Protein AF-A0A1C7MSG0-F1 (afdb_monomer)

Structure (mmCIF, N/CA/C/O backbone):
data_AF-A0A1C7MSG0-F1
#
_entry.id   AF-A0A1C7MSG0-F1
#
loop_
_atom_site.group_PDB
_atom_site.id
_atom_site.type_symbol
_atom_site.label_atom_id
_atom_site.label_alt_id
_atom_site.label_comp_id
_atom_site.label_asym_id
_atom_site.label_entity_id
_atom_site.label_seq_id
_atom_site.pdbx_PDB_ins_code
_atom_site.Cartn_x
_atom_site.Cartn_y
_atom_site.Cartn_z
_atom_site.occupancy
_atom_site.B_iso_or_equiv
_atom_site.auth_seq_id
_atom_site.auth_comp_id
_atom_site.auth_asym_id
_atom_site.auth_atom_id
_atom_site.pdbx_PDB_model_num
ATOM 1 N N . MET A 1 1 ? -7.369 14.089 24.319 1.00 54.81 1 MET A N 1
ATOM 2 C CA . MET A 1 1 ? -6.556 13.987 23.091 1.00 54.81 1 MET A CA 1
ATOM 3 C C . MET A 1 1 ? -6.934 12.671 22.441 1.00 54.81 1 MET A C 1
ATOM 5 O O . MET A 1 1 ? -6.844 11.653 23.113 1.00 54.81 1 MET A O 1
ATOM 9 N N . GLN A 1 2 ? -7.502 12.702 21.238 1.00 63.44 2 GLN A N 1
ATOM 10 C CA . GLN A 1 2 ? -7.973 11.489 20.567 1.00 63.44 2 GLN A CA 1
ATOM 11 C C . GLN A 1 2 ? -6.804 10.866 19.806 1.00 63.44 2 GLN A C 1
ATOM 13 O O . GLN A 1 2 ? -6.106 11.593 19.104 1.00 63.44 2 GLN A O 1
ATOM 18 N N . ALA A 1 3 ? -6.569 9.567 19.986 1.00 72.50 3 ALA A N 1
ATOM 19 C CA . ALA A 1 3 ? -5.523 8.835 19.283 1.00 72.50 3 ALA A CA 1
ATOM 20 C C . ALA A 1 3 ? -6.152 7.976 18.181 1.00 72.50 3 ALA A C 1
ATOM 22 O O . ALA A 1 3 ? -7.184 7.359 18.429 1.00 72.50 3 ALA A O 1
ATOM 23 N N . ILE A 1 4 ? -5.545 7.961 16.996 1.00 78.69 4 ILE A N 1
ATOM 24 C CA . ILE A 1 4 ? -5.918 7.091 15.877 1.00 78.69 4 ILE A CA 1
ATOM 25 C C . ILE A 1 4 ? -4.743 6.166 15.603 1.00 78.69 4 ILE A C 1
ATOM 27 O O . ILE A 1 4 ? -3.621 6.632 15.394 1.00 78.69 4 ILE A O 1
ATOM 31 N N . LYS A 1 5 ? -5.002 4.863 15.591 1.00 83.88 5 LYS A N 1
ATOM 32 C CA . LYS A 1 5 ? -4.027 3.834 15.262 1.00 83.88 5 LYS A CA 1
ATOM 33 C C . LYS A 1 5 ? -4.121 3.444 13.790 1.00 83.88 5 LYS A C 1
ATOM 35 O O . LYS A 1 5 ? -5.098 2.832 13.358 1.00 83.88 5 LYS A O 1
ATOM 40 N N . CYS A 1 6 ? -3.056 3.741 13.052 1.00 84.44 6 CYS A N 1
ATOM 41 C CA . CYS A 1 6 ? -2.853 3.325 11.672 1.00 84.44 6 CYS A CA 1
ATOM 42 C C . CYS A 1 6 ? -1.824 2.192 11.610 1.00 84.44 6 CYS A C 1
ATOM 44 O O . CYS A 1 6 ? -0.708 2.339 12.110 1.00 84.44 6 CYS A O 1
ATOM 46 N N . VAL A 1 7 ? -2.160 1.081 10.957 1.00 89.69 7 VAL A N 1
ATOM 47 C CA . VAL A 1 7 ? -1.209 -0.015 10.701 1.00 89.69 7 VAL A CA 1
ATOM 48 C C . VAL A 1 7 ? -0.877 -0.068 9.215 1.00 89.69 7 VAL A C 1
ATOM 50 O O . VAL A 1 7 ? -1.780 -0.071 8.378 1.00 89.69 7 VAL A O 1
ATOM 53 N N . VAL A 1 8 ? 0.414 -0.119 8.884 1.00 90.19 8 VAL A N 1
ATOM 54 C CA . VAL A 1 8 ? 0.902 -0.118 7.497 1.00 90.19 8 VAL A CA 1
ATOM 55 C C . VAL A 1 8 ? 1.335 -1.524 7.096 1.00 90.19 8 VAL A C 1
ATOM 57 O O . VAL A 1 8 ? 2.199 -2.122 7.735 1.00 90.19 8 VAL A O 1
ATOM 60 N N . VAL A 1 9 ? 0.754 -2.065 6.026 1.00 94.06 9 VAL A N 1
ATOM 61 C CA . VAL A 1 9 ? 1.064 -3.402 5.489 1.00 94.06 9 VAL A CA 1
ATOM 62 C C . VAL A 1 9 ? 1.350 -3.338 3.991 1.00 94.06 9 VAL A C 1
ATOM 64 O O . VAL A 1 9 ? 1.123 -2.318 3.348 1.00 94.06 9 VAL A O 1
ATOM 67 N N . GLY A 1 10 ? 1.892 -4.413 3.423 1.00 94.44 10 GLY A N 1
ATOM 68 C CA . GLY A 1 10 ? 2.316 -4.467 2.023 1.00 94.44 10 GLY A CA 1
ATOM 69 C C . GLY A 1 10 ? 3.636 -5.211 1.866 1.00 94.44 10 GLY A C 1
ATOM 70 O O . GLY A 1 10 ? 4.336 -5.455 2.854 1.00 94.44 10 GLY A O 1
ATOM 71 N N . ASP A 1 11 ? 4.011 -5.536 0.633 1.00 93.75 11 ASP A N 1
ATOM 72 C CA . ASP A 1 11 ? 5.207 -6.332 0.334 1.00 93.75 11 ASP A CA 1
ATOM 73 C C . ASP A 1 11 ? 6.507 -5.711 0.879 1.00 93.75 11 ASP A C 1
ATOM 75 O O . ASP A 1 11 ? 6.611 -4.518 1.201 1.00 93.75 11 ASP A O 1
ATOM 79 N N . GLY A 1 12 ? 7.549 -6.534 0.986 1.00 88.38 12 GLY A N 1
ATOM 80 C CA . GLY A 1 12 ? 8.906 -6.049 1.221 1.00 88.38 12 GLY A CA 1
ATOM 81 C C . GLY A 1 12 ? 9.330 -5.010 0.171 1.00 88.38 12 GLY A C 1
ATOM 82 O O . GLY A 1 12 ? 8.980 -5.110 -1.001 1.00 88.38 12 GLY A O 1
ATOM 83 N N . ALA A 1 13 ? 10.092 -3.998 0.597 1.00 86.12 13 ALA A N 1
ATOM 84 C CA . ALA A 1 13 ? 10.689 -2.978 -0.274 1.00 86.12 13 ALA A CA 1
ATOM 85 C C . ALA A 1 13 ? 9.717 -2.125 -1.124 1.00 86.12 13 ALA A C 1
ATOM 87 O O . ALA A 1 13 ? 10.164 -1.407 -2.023 1.00 86.12 13 ALA A O 1
ATOM 88 N N . VAL A 1 14 ? 8.410 -2.120 -0.829 1.00 88.06 14 VAL A N 1
ATOM 89 C CA . VAL A 1 14 ? 7.458 -1.215 -1.506 1.00 88.06 14 VAL A CA 1
ATOM 90 C C . VAL A 1 14 ? 7.547 0.234 -1.027 1.00 88.06 14 VAL A C 1
ATOM 92 O O . VAL A 1 14 ? 6.975 1.087 -1.677 1.00 88.06 14 VAL A O 1
ATOM 95 N N . GLY A 1 15 ? 8.279 0.546 0.047 1.00 81.94 15 GLY A N 1
ATOM 96 C CA . GLY A 1 15 ? 8.428 1.928 0.544 1.00 81.94 15 GLY A CA 1
ATOM 97 C C . GLY A 1 15 ? 7.563 2.279 1.763 1.00 81.94 15 GLY A C 1
ATOM 98 O O . GLY A 1 15 ? 7.371 3.451 2.053 1.00 81.94 15 GLY A O 1
ATOM 99 N N . LYS A 1 16 ? 7.058 1.285 2.513 1.00 81.44 16 LYS A N 1
ATOM 100 C CA . LYS A 1 16 ? 6.242 1.505 3.731 1.00 81.44 16 LYS A CA 1
ATOM 101 C C . LYS A 1 16 ? 6.933 2.380 4.784 1.00 81.44 16 LYS A C 1
ATOM 103 O O . LYS A 1 16 ? 6.311 3.311 5.292 1.00 81.44 16 LYS A O 1
ATOM 108 N N . ALA A 1 17 ? 8.219 2.135 5.044 1.00 77.44 17 ALA A N 1
ATOM 109 C CA . ALA A 1 17 ? 9.012 2.913 5.997 1.00 77.44 17 ALA A CA 1
ATOM 110 C C . ALA A 1 17 ? 9.205 4.368 5.537 1.00 77.44 17 ALA A C 1
ATOM 112 O O . ALA A 1 17 ? 8.974 5.301 6.304 1.00 77.44 17 ALA A O 1
ATOM 113 N N . ASN A 1 18 ? 9.553 4.573 4.260 1.00 73.69 18 ASN A N 1
ATOM 114 C CA . ASN A 1 18 ? 9.699 5.901 3.657 1.00 73.69 18 ASN A CA 1
ATOM 115 C C . ASN A 1 18 ? 8.379 6.683 3.675 1.00 73.69 18 ASN A C 1
ATOM 117 O O . ASN A 1 18 ? 8.352 7.834 4.105 1.00 73.69 18 ASN A O 1
ATOM 121 N N . MET A 1 19 ? 7.274 6.041 3.285 1.00 73.56 19 MET A N 1
ATOM 122 C CA . MET A 1 19 ? 5.934 6.625 3.347 1.00 73.56 19 MET A CA 1
ATOM 123 C C . MET A 1 19 ? 5.558 7.002 4.782 1.00 73.56 19 MET A C 1
ATOM 125 O O . MET A 1 19 ? 5.082 8.113 5.012 1.00 73.56 19 MET A O 1
ATOM 129 N N . SER A 1 20 ? 5.792 6.103 5.744 1.00 65.00 20 SER A N 1
ATOM 130 C CA . SER A 1 20 ? 5.495 6.352 7.156 1.00 65.00 20 SER A CA 1
ATOM 131 C C . SER A 1 20 ? 6.269 7.570 7.648 1.00 65.00 20 SER A C 1
ATOM 133 O O . SER A 1 20 ? 5.650 8.502 8.151 1.00 65.00 20 SER A O 1
ATOM 135 N N . SER A 1 21 ? 7.583 7.618 7.396 1.00 64.50 21 SER A N 1
ATOM 136 C CA . SER A 1 21 ? 8.454 8.754 7.726 1.00 64.50 21 SER A CA 1
ATOM 137 C C . SER A 1 21 ? 7.951 10.078 7.130 1.00 64.50 21 SER A C 1
ATOM 139 O O . SER A 1 21 ? 7.766 11.049 7.868 1.00 64.50 21 SER A O 1
ATOM 141 N N . ASN A 1 22 ? 7.635 10.116 5.831 1.00 61.53 22 ASN A N 1
ATOM 142 C CA . ASN A 1 22 ? 7.152 11.329 5.156 1.00 61.53 22 ASN A CA 1
ATOM 143 C C . ASN A 1 22 ? 5.788 11.808 5.692 1.00 61.53 22 ASN A C 1
ATOM 145 O O . ASN A 1 22 ? 5.527 13.012 5.749 1.00 61.53 22 ASN A O 1
ATOM 149 N N . LEU A 1 23 ? 4.914 10.882 6.107 1.00 62.44 23 LEU A N 1
ATOM 150 C CA . LEU A 1 23 ? 3.596 11.205 6.659 1.00 62.44 23 LEU A CA 1
ATOM 151 C C . LEU A 1 23 ? 3.694 11.910 8.024 1.00 62.44 23 LEU A C 1
ATOM 153 O O . LEU A 1 23 ? 2.871 12.768 8.335 1.00 62.44 23 LEU A O 1
ATOM 157 N N . ILE A 1 24 ? 4.716 11.587 8.820 1.00 56.53 24 ILE A N 1
ATOM 158 C CA . ILE A 1 24 ? 4.950 12.172 10.154 1.00 56.53 24 ILE A CA 1
ATOM 159 C C . ILE A 1 24 ? 5.610 13.546 10.055 1.00 56.53 24 ILE A C 1
ATOM 161 O O . ILE A 1 24 ? 5.317 14.432 10.853 1.00 56.53 24 ILE A O 1
ATOM 165 N N . HIS A 1 25 ? 6.484 13.747 9.067 1.00 50.31 25 HIS A N 1
ATOM 166 C CA . HIS A 1 25 ? 7.220 14.999 8.880 1.00 50.31 25 HIS A CA 1
ATOM 167 C C . HIS A 1 25 ? 6.422 16.098 8.155 1.00 50.31 25 HIS A C 1
ATOM 169 O O . HIS A 1 25 ? 7.000 17.096 7.739 1.00 50.31 25 HIS A O 1
ATOM 175 N N . HIS A 1 26 ? 5.093 15.963 8.046 1.00 49.41 26 HIS A N 1
ATOM 176 C CA . HIS A 1 26 ? 4.184 16.936 7.419 1.00 49.41 26 HIS A CA 1
ATOM 177 C C . HIS A 1 26 ? 4.405 17.204 5.916 1.00 49.41 26 HIS A C 1
ATOM 179 O O . HIS A 1 26 ? 3.702 18.035 5.343 1.00 49.41 26 HIS A O 1
ATOM 185 N N . GLU A 1 27 ? 5.278 16.465 5.227 1.00 41.56 27 GLU A N 1
ATOM 186 C CA . GLU A 1 27 ? 5.485 16.629 3.777 1.00 41.56 27 GLU A CA 1
ATOM 187 C C . GLU A 1 27 ? 4.350 16.013 2.931 1.00 41.56 27 GLU A C 1
ATOM 189 O O . GLU A 1 27 ? 4.262 16.255 1.729 1.00 41.56 27 GLU A O 1
ATOM 194 N N . CYS A 1 28 ? 3.424 15.268 3.552 1.00 41.25 28 CYS A N 1
ATOM 195 C CA . CYS A 1 28 ? 2.258 14.669 2.891 1.00 41.25 28 CYS A CA 1
ATOM 196 C C . CYS A 1 28 ? 0.920 15.036 3.572 1.00 41.25 28 CYS A C 1
ATOM 198 O O . CYS A 1 28 ? 0.065 14.181 3.811 1.00 41.25 28 CYS A O 1
ATOM 200 N N . LEU A 1 29 ? 0.725 16.321 3.897 1.00 39.28 29 LEU A N 1
ATOM 201 C CA . LEU A 1 29 ? -0.509 16.859 4.503 1.00 39.28 29 LEU A CA 1
ATOM 202 C C . LEU A 1 29 ? -1.795 16.488 3.730 1.00 39.28 29 LEU A C 1
ATOM 204 O O . LEU A 1 29 ? -2.823 16.206 4.346 1.00 39.28 29 LEU A O 1
ATOM 208 N N . SER A 1 30 ? -1.726 16.377 2.398 1.00 39.12 30 SER A N 1
ATOM 209 C CA . SER A 1 30 ? -2.866 16.005 1.544 1.00 39.12 30 SER A CA 1
ATOM 210 C C . SER A 1 30 ? -3.387 14.582 1.788 1.00 39.12 30 SER A C 1
ATOM 212 O O . SER A 1 30 ? -4.583 14.326 1.616 1.00 39.12 30 SER A O 1
ATOM 214 N N . SER A 1 31 ? -2.526 13.656 2.224 1.00 42.28 31 SER A N 1
ATOM 215 C CA . SER A 1 31 ? -2.915 12.284 2.577 1.00 42.28 31 SER A CA 1
ATOM 216 C C . SER A 1 31 ? -3.605 12.219 3.940 1.00 42.28 31 SER A C 1
ATOM 218 O O . SER A 1 31 ? -4.510 11.411 4.130 1.00 42.28 31 SER A O 1
ATOM 220 N N . VAL A 1 32 ? -3.248 13.107 4.871 1.00 42.81 32 VAL A N 1
ATOM 221 C CA . VAL A 1 32 ? -3.834 13.146 6.219 1.00 42.81 32 VAL A CA 1
ATOM 222 C C . VAL A 1 32 ? -5.224 13.790 6.220 1.00 42.81 32 VAL A C 1
ATOM 224 O O . VAL A 1 32 ? -6.165 13.218 6.773 1.00 42.81 32 VAL A O 1
ATOM 227 N N . GLU A 1 33 ? -5.398 14.916 5.521 1.00 40.28 33 GLU A N 1
ATOM 228 C CA . GLU A 1 33 ? -6.719 15.533 5.286 1.00 40.28 33 GLU A CA 1
ATOM 229 C C . GLU A 1 33 ? -7.653 14.624 4.475 1.00 40.28 33 GLU A C 1
ATOM 231 O O . GLU A 1 33 ? -8.871 14.737 4.531 1.00 40.28 33 GLU A O 1
ATOM 236 N N . SER A 1 34 ? -7.079 13.687 3.722 1.00 44.28 34 SER A N 1
ATOM 237 C CA . SER A 1 34 ? -7.804 12.689 2.947 1.00 44.28 34 SER A CA 1
ATOM 238 C C . SER A 1 34 ? -8.314 11.505 3.770 1.00 44.28 34 SER A C 1
ATOM 240 O O . SER A 1 34 ? -9.298 10.886 3.362 1.00 44.28 34 SER A O 1
ATOM 242 N N . ILE A 1 35 ? -7.647 11.190 4.884 1.00 45.28 35 ILE A N 1
ATOM 243 C CA . ILE A 1 35 ? -8.041 10.152 5.848 1.00 45.28 35 ILE A CA 1
ATOM 244 C C . ILE A 1 35 ? -9.089 10.707 6.823 1.00 45.28 35 ILE A C 1
ATOM 246 O O . ILE A 1 35 ? -9.980 9.973 7.244 1.00 45.28 35 ILE A O 1
ATOM 250 N N . SER A 1 36 ? -9.042 12.006 7.132 1.00 42.31 36 SER A N 1
ATOM 251 C CA . SER A 1 36 ? -9.921 12.643 8.122 1.00 42.31 36 SER A CA 1
ATOM 252 C C . SER A 1 36 ? -11.439 12.444 7.920 1.00 42.31 36 SER A C 1
ATOM 254 O O . SER A 1 36 ? -12.112 12.184 8.920 1.00 42.31 36 SER A O 1
ATOM 256 N N . PRO A 1 37 ? -12.020 12.458 6.696 1.00 43.47 37 PRO A N 1
ATOM 257 C CA . PRO A 1 37 ? -13.469 12.333 6.517 1.00 43.47 37 PRO A CA 1
ATOM 258 C C . PRO A 1 37 ? -13.971 10.896 6.713 1.00 43.47 37 PRO A C 1
ATOM 260 O O . PRO A 1 37 ? -15.165 10.681 6.917 1.00 43.47 37 PRO A O 1
ATOM 263 N N . LEU A 1 38 ? -13.069 9.911 6.639 1.00 44.78 38 LEU A N 1
ATOM 264 C CA . LEU A 1 38 ? -13.365 8.485 6.801 1.00 44.78 38 LEU A CA 1
ATOM 265 C C . LEU A 1 38 ? -13.500 8.091 8.277 1.00 44.78 38 LEU A C 1
ATOM 267 O O . LEU A 1 38 ? -14.072 7.054 8.594 1.00 44.78 38 LEU A O 1
ATOM 271 N N . VAL A 1 39 ? -13.055 8.961 9.188 1.00 42.94 39 VAL A N 1
ATOM 272 C CA . VAL A 1 39 ? -13.147 8.804 10.646 1.00 42.94 39 VAL A CA 1
ATOM 273 C C . VAL A 1 39 ? -14.474 9.385 11.170 1.00 42.94 39 VAL A C 1
ATOM 275 O O . VAL A 1 39 ? -14.519 10.106 12.167 1.00 42.94 39 VAL A O 1
ATOM 278 N N . ARG A 1 40 ? -15.598 9.112 10.486 1.00 33.22 40 ARG A N 1
ATOM 279 C CA . ARG A 1 40 ? -16.935 9.509 10.963 1.00 33.22 40 ARG A CA 1
ATOM 280 C C . ARG A 1 40 ? -17.517 8.398 11.844 1.00 33.22 40 ARG A C 1
ATOM 282 O O . ARG A 1 40 ? -17.964 7.365 11.362 1.00 33.22 40 ARG A O 1
ATOM 289 N N . PHE A 1 41 ? -17.464 8.634 13.152 1.00 33.25 41 PHE A N 1
ATOM 290 C CA . PHE A 1 41 ? -17.823 7.704 14.226 1.00 33.25 41 PHE A CA 1
ATOM 291 C C . PHE A 1 41 ? -19.301 7.265 14.231 1.00 33.25 41 PHE A C 1
ATOM 293 O O . PHE A 1 41 ? -20.189 8.120 14.195 1.00 33.25 41 PHE A O 1
ATOM 300 N N . PRO A 1 42 ? -19.572 5.981 14.523 1.00 27.77 42 PRO A N 1
ATOM 301 C CA . PRO A 1 42 ? -20.561 5.588 15.513 1.00 27.77 42 PRO A CA 1
ATOM 302 C C . PRO A 1 42 ? -19.819 5.093 16.766 1.00 27.77 42 PRO A C 1
ATOM 304 O O . PRO A 1 42 ? -19.114 4.096 16.725 1.00 27.77 42 PRO A O 1
ATOM 307 N N . HIS A 1 43 ? -19.937 5.862 17.853 1.00 30.55 43 HIS A N 1
ATOM 308 C CA . HIS A 1 43 ? -19.630 5.530 19.254 1.00 30.55 43 HIS A CA 1
ATOM 309 C C . HIS A 1 43 ? -18.638 4.386 19.552 1.00 30.55 43 HIS A C 1
ATOM 311 O O . HIS A 1 43 ? -19.012 3.221 19.485 1.00 30.55 43 HIS A O 1
ATOM 317 N N . CYS A 1 44 ? -17.466 4.703 20.120 1.00 29.23 44 CYS A N 1
ATOM 318 C CA . CYS A 1 44 ? -16.904 3.835 21.161 1.00 29.23 44 CYS A CA 1
ATOM 319 C C . CYS A 1 44 ? -15.957 4.587 22.107 1.00 29.23 44 CYS A C 1
ATOM 321 O O . CYS A 1 44 ? -15.134 5.400 21.689 1.00 29.23 44 CYS A O 1
ATOM 323 N N . SER A 1 45 ? -16.136 4.343 23.405 1.00 28.45 45 SER A N 1
ATOM 324 C CA . SER A 1 45 ? -15.425 4.964 24.522 1.00 28.45 45 SER A CA 1
ATOM 325 C C . SER A 1 45 ? -13.992 4.451 24.661 1.00 28.45 45 SER A C 1
ATOM 327 O O . SER A 1 45 ? -13.735 3.257 24.526 1.00 28.45 45 SER A O 1
ATOM 329 N N . ALA A 1 46 ? -13.085 5.362 25.009 1.00 34.84 46 ALA A N 1
ATOM 330 C CA . ALA A 1 46 ? -11.681 5.091 25.284 1.00 34.84 46 ALA A CA 1
ATOM 331 C C . ALA A 1 46 ? -11.486 4.185 26.511 1.00 34.84 46 ALA A C 1
ATOM 333 O O . ALA A 1 46 ? -12.036 4.491 27.563 1.00 34.84 46 ALA A O 1
ATOM 334 N N . HIS A 1 47 ? -10.643 3.151 26.398 1.00 24.28 47 HIS A N 1
ATOM 335 C CA . HIS A 1 47 ? -9.843 2.615 27.508 1.00 24.28 47 HIS A CA 1
ATOM 336 C C . HIS A 1 47 ? -8.594 1.846 27.004 1.00 24.28 47 HIS A C 1
ATOM 338 O O . HIS A 1 47 ? -8.582 1.256 25.929 1.00 24.28 47 HIS A O 1
ATOM 344 N N . GLN A 1 48 ? -7.543 1.954 27.818 1.00 30.66 48 GLN A N 1
ATOM 345 C CA . GLN A 1 48 ? -6.092 1.715 27.670 1.00 30.66 48 GLN A CA 1
ATOM 346 C C . GLN A 1 48 ? -5.594 0.274 27.380 1.00 30.66 48 GLN A C 1
ATOM 348 O O . GLN A 1 48 ? -6.277 -0.665 27.769 1.00 30.66 48 GLN A O 1
ATOM 353 N N . LEU A 1 49 ? -4.350 0.123 26.856 1.00 27.72 49 LEU A N 1
ATOM 354 C CA . LEU A 1 49 ? -3.210 -0.729 27.342 1.00 27.72 49 LEU A CA 1
ATOM 355 C C . LEU A 1 49 ? -2.029 -0.679 26.326 1.00 27.72 49 LEU A C 1
ATOM 357 O O . LEU A 1 49 ? -2.231 -0.885 25.140 1.00 27.72 49 LEU A O 1
ATOM 361 N N . SER A 1 50 ? -0.854 -0.120 26.651 1.00 27.27 50 SER A N 1
ATOM 362 C CA . SER A 1 50 ? 0.345 -0.674 27.330 1.00 27.27 50 SER A CA 1
ATOM 363 C C . SER A 1 50 ? 1.143 -1.757 26.570 1.00 27.27 50 SER A C 1
ATOM 365 O O . SER A 1 50 ? 0.753 -2.913 26.504 1.00 27.27 50 SER A O 1
ATOM 367 N N . SER A 1 51 ? 2.319 -1.321 26.097 1.00 36.78 51 SER A N 1
ATOM 368 C CA . SER A 1 51 ? 3.617 -2.016 26.032 1.00 36.78 51 SER A CA 1
ATOM 369 C C . SER A 1 51 ? 3.719 -3.409 25.397 1.00 36.78 51 SER A C 1
ATOM 371 O O . SER A 1 51 ? 3.654 -4.425 26.077 1.00 36.78 51 SER A O 1
ATOM 373 N N . MET A 1 52 ? 4.143 -3.433 24.129 1.00 28.05 52 MET A N 1
ATOM 374 C CA . MET A 1 52 ? 4.965 -4.515 23.578 1.00 28.05 52 MET A CA 1
ATOM 375 C C . MET A 1 52 ? 5.898 -3.929 22.507 1.00 28.05 52 MET A C 1
ATOM 377 O O . MET A 1 52 ? 5.521 -3.746 21.355 1.00 28.05 52 MET A O 1
ATOM 381 N N . LYS A 1 53 ? 7.110 -3.532 22.910 1.00 33.84 53 LYS A N 1
ATOM 382 C CA . LYS A 1 53 ? 8.113 -2.952 22.006 1.00 33.84 53 LYS A CA 1
ATOM 383 C C . LYS A 1 53 ? 9.098 -4.046 21.601 1.00 33.84 53 LYS A C 1
ATOM 385 O O . LYS A 1 53 ? 10.098 -4.254 22.280 1.00 33.84 53 LYS A O 1
ATOM 390 N N . LEU A 1 54 ? 8.794 -4.762 20.518 1.00 24.38 54 LEU A N 1
ATOM 391 C CA . LEU A 1 54 ? 9.814 -5.506 19.777 1.00 24.38 54 LEU A CA 1
ATOM 392 C C . LEU A 1 54 ? 10.392 -4.587 18.697 1.00 24.38 54 LEU A C 1
ATOM 394 O O . LEU A 1 54 ? 9.653 -3.861 18.038 1.00 24.38 54 LEU A O 1
ATOM 398 N N . LEU A 1 55 ? 11.707 -4.664 18.509 1.00 34.25 55 LEU A N 1
ATOM 399 C CA . LEU A 1 55 ? 12.551 -3.895 17.580 1.00 34.25 55 LEU A CA 1
ATOM 400 C C . LEU A 1 55 ? 12.244 -4.133 16.075 1.00 34.25 55 LEU A C 1
ATOM 402 O O . LEU A 1 55 ? 13.117 -3.966 15.234 1.00 34.25 55 LEU A O 1
ATOM 406 N N . VAL A 1 56 ? 11.021 -4.559 15.743 1.00 42.78 56 VAL A N 1
ATOM 407 C CA . VAL A 1 56 ? 10.525 -4.909 14.397 1.00 42.78 56 VAL A CA 1
ATOM 408 C C . VAL A 1 56 ? 9.388 -3.967 13.950 1.00 42.78 56 VAL A C 1
ATOM 410 O O . VAL A 1 56 ? 8.980 -4.003 12.795 1.00 42.78 56 VAL A O 1
ATOM 413 N N . PHE A 1 57 ? 8.892 -3.108 14.853 1.00 42.62 57 PHE A N 1
ATOM 414 C CA . PHE A 1 57 ? 7.830 -2.132 14.591 1.00 42.62 57 PHE A CA 1
ATOM 415 C C . PHE A 1 57 ? 8.290 -0.730 14.991 1.00 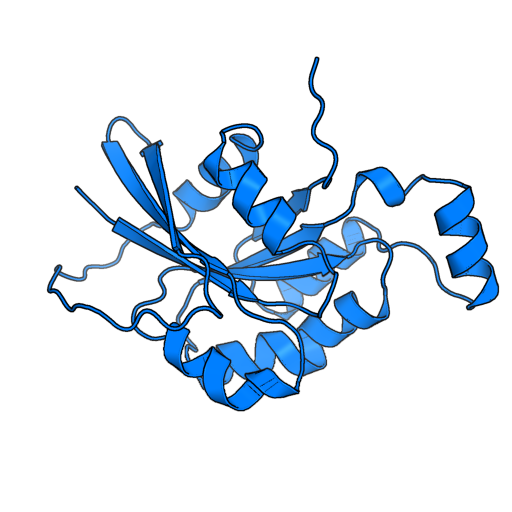42.62 57 PHE A C 1
ATOM 417 O O . PHE A 1 57 ? 8.441 -0.438 16.185 1.00 42.62 57 PHE A O 1
ATOM 424 N N . ASP A 1 58 ? 8.449 0.157 14.013 1.00 49.28 58 ASP A N 1
ATOM 425 C CA . ASP A 1 58 ? 8.595 1.576 14.308 1.00 49.28 58 ASP A CA 1
ATOM 426 C C . ASP A 1 58 ? 7.220 2.156 14.643 1.00 49.28 58 ASP A C 1
ATOM 428 O O . ASP A 1 58 ? 6.257 2.035 13.884 1.00 49.28 58 ASP A O 1
ATOM 432 N N . ASN A 1 59 ? 7.130 2.726 15.847 1.00 56.75 59 ASN A N 1
ATOM 433 C CA . ASN A 1 59 ? 5.955 3.436 16.330 1.00 56.75 59 ASN A CA 1
ATOM 434 C C . ASN A 1 59 ? 6.231 4.923 16.185 1.00 56.75 59 ASN A C 1
ATOM 436 O O . ASN A 1 59 ? 7.055 5.470 16.923 1.00 56.75 59 ASN A O 1
ATOM 440 N N . TYR A 1 60 ? 5.529 5.572 15.270 1.00 60.00 60 TYR A N 1
ATOM 441 C CA . TYR A 1 60 ? 5.633 7.011 15.104 1.00 60.00 60 TYR A CA 1
ATOM 442 C C . TYR A 1 60 ? 4.350 7.696 15.539 1.00 60.00 60 TYR A C 1
ATOM 444 O O . TYR A 1 60 ? 3.270 7.184 15.258 1.00 60.00 60 TYR A O 1
ATOM 452 N N . SER A 1 61 ? 4.457 8.854 16.193 1.00 58.34 61 SER A N 1
ATOM 453 C CA . SER A 1 61 ? 3.298 9.666 16.550 1.00 58.34 61 SER A CA 1
ATOM 454 C C . SER A 1 61 ? 3.403 11.092 16.017 1.00 58.34 61 SER A C 1
ATOM 456 O O . SER A 1 61 ? 4.446 11.734 16.130 1.00 58.34 61 SER A O 1
ATOM 458 N N . ALA A 1 62 ? 2.311 11.592 15.441 1.00 59.34 62 ALA A N 1
ATOM 459 C CA . ALA A 1 62 ? 2.186 12.965 14.960 1.00 59.34 62 ALA A CA 1
ATOM 460 C C . ALA A 1 62 ? 0.900 13.595 15.504 1.00 59.34 62 ALA A C 1
ATOM 462 O O . ALA A 1 62 ? -0.144 12.947 15.541 1.00 59.34 62 ALA A O 1
ATOM 463 N N . ASN A 1 63 ? 0.959 14.862 15.915 1.00 61.59 63 ASN A N 1
ATOM 464 C CA . ASN A 1 63 ? -0.235 15.612 16.297 1.00 61.59 63 ASN A CA 1
ATOM 465 C C . ASN A 1 63 ? -0.727 16.410 15.093 1.00 61.59 63 ASN A C 1
ATOM 467 O O . ASN A 1 63 ? -0.017 17.277 14.593 1.00 61.59 63 ASN A O 1
ATOM 471 N N . VAL A 1 64 ? -1.950 16.140 14.653 1.00 61.97 64 VAL A N 1
ATOM 472 C CA . VAL A 1 64 ? -2.557 16.781 13.488 1.00 61.97 64 VAL A CA 1
ATOM 473 C C . VAL A 1 64 ? -3.805 17.535 13.914 1.00 61.97 64 VAL A C 1
ATOM 475 O O . VAL A 1 64 ? -4.585 17.055 14.735 1.00 61.97 64 VAL A O 1
ATOM 478 N N . MET A 1 65 ? -3.991 18.735 13.371 1.00 53.75 65 MET A N 1
ATOM 479 C CA . MET A 1 65 ? -5.204 19.514 13.573 1.00 53.75 65 MET A CA 1
ATOM 480 C C . MET A 1 65 ? -6.207 19.192 12.465 1.00 53.75 65 MET A C 1
ATOM 482 O O . MET A 1 65 ? -5.926 19.418 11.294 1.00 53.75 65 MET A O 1
ATOM 486 N N . VAL A 1 66 ? -7.371 18.671 12.843 1.00 56.66 66 VAL A N 1
ATOM 487 C CA . VAL A 1 66 ? -8.482 18.350 11.939 1.00 56.66 66 VAL A CA 1
ATOM 488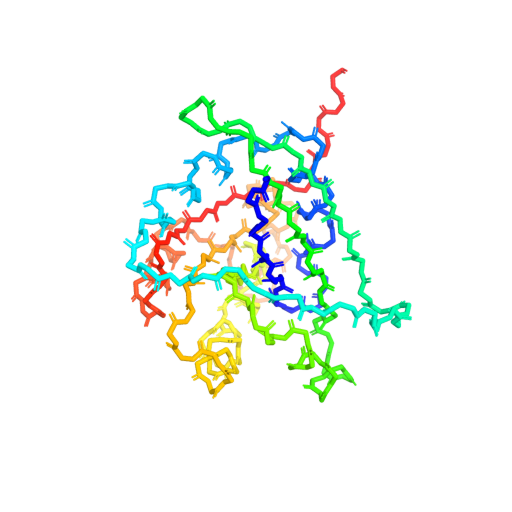 C C . VAL A 1 66 ? -9.731 19.020 12.494 1.00 56.66 66 VAL A C 1
ATOM 490 O O . VAL A 1 66 ? -10.072 18.802 13.655 1.00 56.66 66 VAL A O 1
ATOM 493 N N . ASP A 1 67 ? -10.393 19.865 11.701 1.00 59.69 67 ASP A N 1
ATOM 494 C CA . ASP A 1 67 ? -11.610 20.593 12.101 1.00 59.69 67 ASP A CA 1
ATOM 495 C C . ASP A 1 67 ? -11.475 21.329 13.452 1.00 59.69 67 ASP A C 1
ATOM 497 O O . ASP A 1 67 ? -12.371 21.318 14.298 1.00 59.69 67 ASP A O 1
ATOM 501 N N . GLY A 1 68 ? -10.303 21.929 13.696 1.00 63.28 68 GLY A N 1
ATOM 502 C CA . GLY A 1 68 ? -9.990 22.635 14.944 1.00 63.28 68 GLY A CA 1
ATOM 503 C C . GLY A 1 68 ? -9.729 21.732 16.158 1.00 63.28 68 GLY A C 1
ATOM 504 O O . GLY A 1 68 ? -9.571 22.239 17.268 1.00 63.28 68 GLY A O 1
ATOM 505 N N . LYS A 1 69 ? -9.658 20.406 15.980 1.00 62.50 69 LYS A N 1
ATOM 506 C CA . LYS A 1 69 ? -9.321 19.434 17.030 1.00 62.50 69 LYS A CA 1
ATOM 507 C C . LYS A 1 69 ? -7.945 18.825 16.797 1.00 62.50 69 LYS A C 1
ATOM 509 O O . LYS A 1 69 ? -7.629 18.382 15.698 1.00 62.50 69 LYS A O 1
ATOM 514 N N . THR A 1 70 ? -7.145 18.740 17.857 1.00 65.81 70 THR A N 1
ATOM 515 C CA . THR A 1 70 ? -5.858 18.034 17.825 1.00 65.81 70 THR A CA 1
ATOM 516 C C . THR A 1 70 ? -6.067 16.529 17.994 1.00 65.81 70 THR A C 1
ATOM 518 O O . THR A 1 70 ? -6.576 16.070 19.023 1.00 65.81 70 THR A O 1
ATOM 521 N N . ILE A 1 71 ? -5.634 15.769 16.995 1.00 67.38 71 ILE A N 1
ATOM 522 C CA . ILE A 1 71 ? -5.653 14.308 16.937 1.00 67.38 71 ILE A CA 1
ATOM 523 C C . ILE A 1 71 ? -4.209 13.804 16.970 1.00 67.38 71 ILE A C 1
ATOM 525 O O . ILE A 1 71 ? -3.345 14.368 16.309 1.00 67.38 71 ILE A O 1
ATOM 529 N N . SER A 1 72 ? -3.945 12.744 17.729 1.00 70.81 72 SER A N 1
ATOM 530 C CA . SER A 1 72 ? -2.660 12.047 17.731 1.00 70.81 72 SER A CA 1
ATOM 531 C C . SER A 1 72 ? -2.741 10.846 16.789 1.00 70.81 72 SER A C 1
ATOM 533 O O . SER A 1 72 ? -3.501 9.915 17.034 1.00 70.81 72 SER A O 1
ATOM 535 N N . LEU A 1 73 ? -2.005 10.870 15.687 1.00 70.94 73 LEU A N 1
ATOM 536 C CA . LEU A 1 73 ? -1.893 9.743 14.766 1.00 70.94 73 LEU A CA 1
ATOM 537 C C . LEU A 1 73 ? -0.731 8.870 15.210 1.00 70.94 73 LEU A C 1
ATOM 539 O O . LEU A 1 73 ? 0.377 9.381 15.328 1.00 70.94 73 LEU A O 1
ATOM 543 N N . GLY A 1 74 ? -0.970 7.582 15.431 1.00 76.88 74 GLY A N 1
ATOM 544 C CA . GLY A 1 74 ? 0.074 6.585 15.619 1.00 76.88 74 GLY A CA 1
ATOM 545 C C . GLY A 1 74 ? 0.213 5.712 14.372 1.00 76.88 74 GLY A C 1
ATOM 546 O O . GLY A 1 74 ? -0.788 5.216 13.857 1.00 76.88 74 GLY A O 1
ATOM 547 N N . LEU A 1 75 ? 1.436 5.513 13.892 1.00 75.81 75 LEU A N 1
ATOM 548 C CA . LEU A 1 75 ? 1.765 4.624 12.778 1.00 75.81 75 LEU A CA 1
ATOM 549 C C . LEU A 1 75 ? 2.539 3.420 13.299 1.00 75.81 75 LEU A C 1
ATOM 551 O O . LEU A 1 75 ? 3.561 3.586 13.961 1.00 75.81 75 LEU A O 1
ATOM 555 N N . TRP A 1 76 ? 2.050 2.230 12.963 1.00 81.38 76 TRP A N 1
ATOM 556 C CA . TRP A 1 76 ? 2.714 0.953 13.194 1.00 81.38 76 TRP A CA 1
ATOM 557 C C . TRP A 1 76 ? 3.186 0.417 11.845 1.00 81.38 76 TRP A C 1
ATOM 559 O O . TRP A 1 76 ? 2.396 -0.174 11.102 1.00 81.38 76 TRP A O 1
ATOM 569 N N . ASP A 1 77 ? 4.460 0.647 11.520 1.00 77.56 77 ASP A N 1
ATOM 570 C CA . ASP A 1 77 ? 5.065 0.061 10.322 1.00 77.56 77 ASP A CA 1
ATOM 571 C C . ASP A 1 77 ? 5.335 -1.427 10.554 1.00 77.56 77 ASP A C 1
ATOM 573 O O . ASP A 1 77 ? 5.852 -1.820 11.603 1.00 77.56 77 ASP A O 1
ATOM 577 N N . THR A 1 78 ? 4.949 -2.265 9.594 1.00 79.31 78 THR A N 1
ATOM 578 C CA . THR A 1 78 ? 5.063 -3.719 9.708 1.00 79.31 78 THR A CA 1
ATOM 579 C C . THR A 1 78 ? 5.959 -4.291 8.618 1.00 79.31 78 THR A C 1
ATOM 581 O O . THR A 1 78 ? 5.940 -3.865 7.460 1.00 79.31 78 THR A O 1
ATOM 584 N N . ALA A 1 79 ? 6.754 -5.305 8.960 1.00 78.88 79 ALA A N 1
ATOM 585 C CA . ALA A 1 79 ? 7.587 -5.975 7.974 1.00 78.88 79 ALA A CA 1
ATOM 586 C C . ALA A 1 79 ? 6.726 -6.717 6.931 1.00 78.88 79 ALA A C 1
ATOM 588 O O . ALA A 1 79 ? 5.805 -7.474 7.251 1.00 78.88 79 ALA A O 1
ATOM 589 N N . GLY A 1 80 ? 7.066 -6.505 5.658 1.00 73.00 80 GLY A N 1
ATOM 590 C CA . GLY A 1 80 ? 6.369 -7.096 4.508 1.00 73.00 80 GLY A CA 1
ATOM 591 C C . GLY A 1 80 ? 6.918 -8.447 4.049 1.00 73.00 80 GLY A C 1
ATOM 592 O O . GLY A 1 80 ? 6.482 -8.950 3.020 1.00 73.00 80 GLY A O 1
ATOM 593 N N . GLN A 1 81 ? 7.920 -8.987 4.748 1.00 76.81 81 GLN A N 1
ATOM 594 C CA . GLN A 1 81 ? 8.514 -10.290 4.438 1.00 76.81 81 GLN A CA 1
ATOM 595 C C . GLN A 1 81 ? 7.691 -11.408 5.085 1.00 76.81 81 GLN A C 1
ATOM 597 O O . GLN A 1 81 ? 7.096 -11.210 6.148 1.00 76.81 81 GLN A O 1
ATOM 602 N N . GLU A 1 82 ? 7.688 -12.577 4.452 1.00 77.69 82 GLU A N 1
ATOM 603 C CA . GLU A 1 82 ? 6.908 -13.744 4.886 1.00 77.69 82 GLU A CA 1
ATOM 604 C C . GLU A 1 82 ? 7.349 -14.280 6.253 1.00 77.69 82 GLU A C 1
ATOM 606 O O . GLU A 1 82 ? 6.515 -14.733 7.035 1.00 77.69 82 GLU A O 1
ATOM 611 N N . ASP A 1 83 ? 8.628 -14.114 6.606 1.00 80.56 83 ASP A N 1
ATOM 612 C CA . ASP A 1 83 ? 9.175 -14.490 7.918 1.00 80.56 83 ASP A CA 1
ATOM 613 C C . ASP A 1 83 ? 8.438 -13.816 9.093 1.00 80.56 83 ASP A C 1
ATOM 615 O O . ASP A 1 83 ? 8.457 -14.312 10.221 1.00 80.56 83 ASP A O 1
ATOM 619 N N . TYR A 1 84 ? 7.737 -12.705 8.832 1.00 81.12 84 TYR A N 1
ATOM 620 C CA . TYR A 1 84 ? 6.965 -11.961 9.826 1.00 81.12 84 TYR A CA 1
ATOM 621 C C . TYR A 1 84 ? 5.451 -12.192 9.743 1.00 81.12 84 TYR A C 1
ATOM 623 O O . TYR A 1 84 ? 4.724 -11.592 10.535 1.00 81.12 84 TYR A O 1
ATOM 631 N N . ASP A 1 85 ? 4.956 -13.070 8.863 1.00 84.62 85 ASP A N 1
ATOM 632 C CA . ASP A 1 85 ? 3.514 -13.304 8.663 1.00 84.62 85 ASP A CA 1
ATOM 633 C C . ASP A 1 85 ? 2.800 -13.731 9.959 1.00 84.62 85 ASP A C 1
ATOM 635 O O . ASP A 1 85 ? 1.655 -13.364 10.191 1.00 84.62 85 ASP A O 1
ATOM 639 N N . ARG A 1 86 ? 3.484 -14.445 10.864 1.00 84.44 86 ARG A N 1
ATOM 640 C CA . ARG A 1 86 ? 2.908 -14.846 12.166 1.00 84.44 86 ARG A CA 1
ATOM 641 C C . ARG A 1 86 ? 2.938 -13.746 13.224 1.00 84.44 86 ARG A C 1
ATOM 643 O O . ARG A 1 86 ? 2.142 -13.776 14.158 1.00 84.44 86 ARG A O 1
ATOM 650 N N . LEU A 1 87 ? 3.881 -12.812 13.117 1.00 84.06 87 LEU A N 1
ATOM 651 C CA . LEU A 1 87 ? 4.073 -11.743 14.099 1.00 84.06 87 LEU A CA 1
ATOM 652 C C . LEU A 1 87 ? 3.264 -10.496 13.742 1.00 84.06 87 LEU A C 1
ATOM 654 O O . LEU A 1 87 ? 2.823 -9.777 14.634 1.00 84.06 87 LEU A O 1
ATOM 658 N N . ARG A 1 88 ? 3.038 -10.248 12.450 1.00 88.44 88 ARG A N 1
ATOM 659 C CA . ARG A 1 88 ? 2.316 -9.078 11.945 1.00 88.44 88 ARG A CA 1
ATOM 660 C C . ARG A 1 88 ? 0.901 -8.927 12.527 1.00 88.44 88 ARG A C 1
ATOM 662 O O . ARG A 1 88 ? 0.599 -7.817 12.975 1.00 88.44 88 ARG A O 1
ATOM 669 N N . PRO A 1 89 ? 0.073 -9.989 12.639 1.00 91.06 89 PRO A N 1
ATOM 670 C CA . PRO A 1 89 ? -1.272 -9.869 13.200 1.00 91.06 89 PRO A CA 1
ATOM 671 C C . PRO A 1 89 ? -1.307 -9.420 14.665 1.00 91.06 89 PRO A C 1
ATOM 673 O O . PRO A 1 89 ? -2.318 -8.881 15.111 1.00 91.06 89 PRO A O 1
ATOM 676 N N . LEU A 1 90 ? -0.207 -9.565 15.417 1.00 87.12 90 LEU A N 1
ATOM 677 C CA . LEU A 1 90 ? -0.122 -9.079 16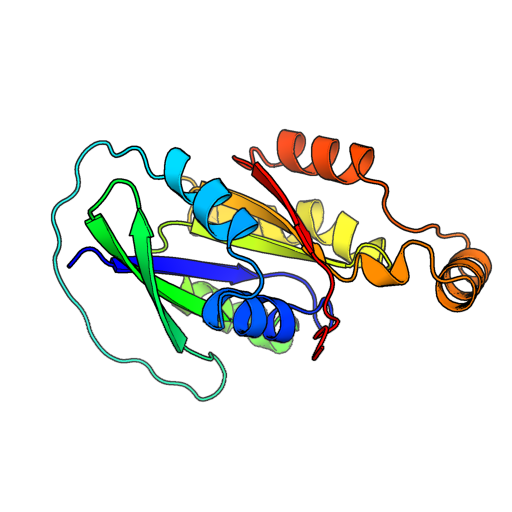.800 1.00 87.12 90 LEU A CA 1
ATOM 678 C C . LEU A 1 90 ? -0.250 -7.550 16.894 1.00 87.12 90 LEU A C 1
ATOM 680 O O . LEU A 1 90 ? -0.624 -7.031 17.943 1.00 87.12 90 LEU A O 1
ATOM 684 N N . SER A 1 91 ? 0.006 -6.828 15.799 1.00 86.19 91 SER A N 1
ATOM 685 C CA . SER A 1 91 ? -0.134 -5.371 15.731 1.00 86.19 91 SER A CA 1
ATOM 686 C C . SER A 1 91 ? -1.534 -4.900 15.332 1.00 86.19 91 SER A C 1
ATOM 688 O O . SER A 1 91 ? -1.810 -3.708 15.432 1.00 86.19 91 SER A O 1
ATOM 690 N N . TYR A 1 92 ? -2.440 -5.793 14.923 1.00 91.69 92 TYR A N 1
ATOM 691 C CA . TYR A 1 92 ? -3.771 -5.441 14.411 1.00 91.69 92 TYR A CA 1
A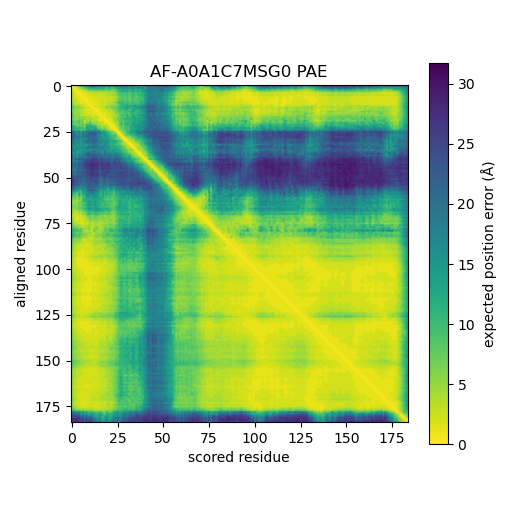TOM 692 C C . TYR A 1 92 ? -4.838 -5.080 15.458 1.00 91.69 92 TYR A C 1
ATOM 694 O O . TYR A 1 92 ? -5.734 -4.303 15.110 1.00 91.69 92 TYR A O 1
ATOM 702 N N . PRO A 1 93 ? -4.796 -5.559 16.721 1.00 90.31 93 PRO A N 1
ATOM 703 C CA . PRO A 1 93 ? -5.802 -5.191 17.713 1.00 90.31 93 PRO A CA 1
ATOM 704 C C . PRO A 1 93 ? -5.948 -3.674 17.864 1.00 90.31 93 PRO A C 1
ATOM 706 O O . PRO A 1 93 ? -4.948 -2.955 17.919 1.00 90.31 93 PRO A O 1
ATOM 709 N N . GLN A 1 94 ? -7.195 -3.201 17.947 1.00 87.56 94 GLN A N 1
ATOM 710 C CA . GLN A 1 94 ? -7.542 -1.779 18.094 1.00 87.56 94 GLN A CA 1
ATOM 711 C C . GLN A 1 94 ? -7.027 -0.885 16.949 1.00 87.56 94 GLN A C 1
ATOM 713 O O . GLN A 1 94 ? -6.752 0.290 17.162 1.00 87.56 94 GLN A O 1
ATOM 718 N N . THR A 1 95 ? -6.853 -1.438 15.745 1.00 86.81 95 THR A N 1
ATOM 719 C CA . THR A 1 95 ? -6.527 -0.634 14.560 1.00 86.81 95 THR A CA 1
ATOM 720 C C . THR A 1 95 ? -7.767 0.089 14.060 1.00 86.81 95 THR A C 1
ATOM 722 O O . THR A 1 95 ? -8.788 -0.549 13.799 1.00 86.81 95 THR A O 1
ATOM 725 N N . ASP A 1 96 ? -7.656 1.405 13.893 1.00 85.25 96 ASP A N 1
ATOM 726 C CA . ASP A 1 96 ? -8.721 2.242 13.340 1.00 85.25 96 ASP A CA 1
ATOM 727 C C . ASP A 1 96 ? -8.690 2.231 11.805 1.00 85.25 96 ASP A C 1
ATOM 729 O O . ASP A 1 96 ? -9.736 2.191 11.154 1.00 85.25 96 ASP A O 1
ATOM 733 N N . VAL A 1 97 ? -7.484 2.242 11.218 1.00 86.94 97 VAL A N 1
ATOM 734 C CA . VAL A 1 97 ? -7.272 2.268 9.763 1.00 86.94 97 VAL A CA 1
ATOM 735 C C . VAL A 1 97 ? -6.070 1.408 9.360 1.00 86.94 97 VAL A C 1
ATOM 737 O O . VAL A 1 97 ? -4.988 1.517 9.937 1.00 86.94 97 VAL A O 1
ATOM 740 N N . PHE A 1 98 ? -6.228 0.597 8.316 1.00 92.06 98 PHE A N 1
ATOM 741 C CA . PHE A 1 98 ? -5.117 -0.057 7.625 1.00 92.06 98 PHE A CA 1
ATOM 742 C C . PHE A 1 98 ? -4.692 0.736 6.393 1.00 92.06 98 PHE A C 1
ATOM 744 O O . PHE A 1 98 ? -5.526 1.128 5.577 1.00 92.06 98 PHE A O 1
ATOM 751 N N . LEU A 1 99 ? -3.383 0.916 6.227 1.00 91.62 99 LEU A N 1
ATOM 752 C CA . LEU A 1 99 ? -2.776 1.387 4.986 1.00 91.62 99 LEU A CA 1
ATOM 753 C C . LEU A 1 99 ? -2.180 0.175 4.264 1.00 91.62 99 LEU A C 1
ATOM 755 O O . LEU A 1 99 ? -1.191 -0.391 4.729 1.00 91.62 99 LEU A O 1
ATOM 759 N N . ILE A 1 100 ? -2.781 -0.239 3.147 1.00 95.44 100 ILE A N 1
ATOM 760 C CA . ILE A 1 100 ? -2.208 -1.286 2.292 1.00 95.44 100 ILE A CA 1
ATOM 761 C C . ILE A 1 100 ? -1.365 -0.606 1.220 1.00 95.44 100 ILE A C 1
ATOM 763 O O . ILE A 1 100 ? -1.895 0.092 0.356 1.00 95.44 100 ILE A O 1
ATOM 767 N N . CYS A 1 101 ? -0.057 -0.818 1.266 1.00 95.25 101 CYS A N 1
ATOM 768 C CA . CYS A 1 101 ? 0.893 -0.219 0.342 1.00 95.25 101 CYS A CA 1
ATOM 769 C C . CYS A 1 101 ? 1.325 -1.210 -0.741 1.00 95.25 101 CYS A C 1
ATOM 771 O O . CYS A 1 101 ? 1.707 -2.345 -0.452 1.00 95.25 101 CYS A O 1
ATOM 773 N N . PHE A 1 102 ? 1.375 -0.739 -1.982 1.00 97.44 102 PHE A N 1
ATOM 774 C CA . PHE A 1 102 ? 2.027 -1.424 -3.095 1.00 97.44 102 PHE A CA 1
ATOM 775 C C . PHE A 1 102 ? 2.862 -0.426 -3.897 1.00 97.44 102 PHE A C 1
ATOM 777 O O . PHE A 1 102 ? 2.600 0.772 -3.867 1.00 97.44 102 PHE A O 1
ATOM 784 N N . SER A 1 103 ? 3.854 -0.912 -4.640 1.00 96.62 103 SER A N 1
ATOM 785 C CA . SER A 1 103 ? 4.704 -0.053 -5.468 1.00 96.62 103 SER A CA 1
ATOM 786 C C . SER A 1 103 ? 4.139 0.060 -6.879 1.00 96.62 103 SER A C 1
ATOM 788 O O . SER A 1 103 ? 3.936 -0.953 -7.550 1.00 96.62 103 SER A O 1
ATOM 790 N N . LEU A 1 104 ? 3.988 1.289 -7.378 1.00 97.31 104 LEU A N 1
ATOM 791 C CA . LEU A 1 104 ? 3.494 1.570 -8.732 1.00 97.31 104 LEU A CA 1
ATOM 792 C C . LEU A 1 104 ? 4.378 0.965 -9.830 1.00 97.31 104 LEU A C 1
ATOM 794 O O . LEU A 1 104 ? 3.910 0.691 -10.929 1.00 97.31 104 LEU A O 1
ATOM 798 N N . VAL A 1 105 ? 5.643 0.693 -9.518 1.00 96.94 105 VAL A N 1
ATOM 799 C CA . VAL A 1 105 ? 6.615 0.054 -10.418 1.00 96.94 105 VAL A CA 1
ATOM 800 C C . VAL A 1 105 ? 6.907 -1.404 -10.052 1.00 96.94 105 VAL A C 1
ATOM 802 O O . VAL A 1 105 ? 7.929 -1.962 -10.436 1.00 96.94 105 VAL A O 1
ATOM 805 N N . SER A 1 106 ? 6.017 -2.038 -9.283 1.00 97.44 106 SER A N 1
ATOM 806 C CA . SER A 1 106 ? 6.075 -3.469 -8.966 1.00 97.44 106 SER A CA 1
ATOM 807 C C . SER A 1 106 ? 4.686 -4.100 -9.122 1.00 97.44 106 SER A C 1
ATOM 809 O O . SER A 1 106 ? 3.951 -4.230 -8.137 1.00 97.44 106 SER A O 1
ATOM 811 N N . PRO A 1 107 ? 4.307 -4.519 -10.346 1.00 97.75 107 PRO A N 1
ATOM 812 C CA . PRO A 1 107 ? 3.030 -5.191 -10.588 1.00 97.75 107 PRO A CA 1
ATOM 813 C C . PRO A 1 107 ? 2.756 -6.423 -9.710 1.00 97.75 107 PRO A C 1
ATOM 815 O O . PRO A 1 107 ? 1.613 -6.579 -9.290 1.00 97.75 107 PRO A O 1
ATOM 818 N N . PRO A 1 108 ? 3.754 -7.252 -9.329 1.00 97.69 108 PRO A N 1
ATOM 819 C CA . PRO A 1 108 ? 3.529 -8.322 -8.356 1.00 97.69 108 PRO A CA 1
ATOM 820 C C . PRO A 1 108 ? 3.008 -7.812 -7.005 1.00 97.69 108 PRO A C 1
ATOM 822 O O . PRO A 1 108 ? 2.082 -8.393 -6.452 1.00 97.69 108 PRO A O 1
ATOM 825 N N . SER A 1 109 ? 3.530 -6.682 -6.509 1.00 97.88 109 SER A N 1
ATOM 826 C CA . SER A 1 109 ? 3.054 -6.108 -5.240 1.00 97.88 109 SER A CA 1
ATOM 827 C C . SER A 1 109 ? 1.623 -5.576 -5.319 1.00 97.88 109 SER A C 1
ATOM 829 O O . SER A 1 109 ? 0.909 -5.594 -4.321 1.00 97.88 109 SER A O 1
ATOM 831 N N . TYR A 1 110 ? 1.193 -5.130 -6.504 1.00 98.44 110 TYR A N 1
ATOM 832 C CA . TYR A 1 110 ? -0.191 -4.736 -6.760 1.00 98.44 110 TYR A CA 1
ATOM 833 C C . TYR A 1 110 ? -1.126 -5.948 -6.720 1.00 98.44 110 TYR A C 1
ATOM 835 O O . TYR A 1 110 ? -2.167 -5.886 -6.074 1.00 98.44 110 TYR A O 1
ATOM 843 N N . GLU A 1 111 ? -0.741 -7.068 -7.334 1.00 98.06 111 GLU A N 1
ATOM 844 C CA . GLU A 1 111 ? -1.545 -8.297 -7.294 1.00 98.06 111 GLU A CA 1
ATOM 845 C C . GLU A 1 111 ? -1.660 -8.853 -5.865 1.00 98.06 111 GLU A C 1
ATOM 847 O O . GLU A 1 111 ? -2.746 -9.232 -5.417 1.00 98.06 111 GLU A O 1
ATOM 852 N N . ASN A 1 112 ? -0.564 -8.788 -5.101 1.00 98.12 112 ASN A N 1
ATOM 853 C CA . ASN A 1 112 ? -0.515 -9.221 -3.704 1.00 98.12 112 ASN A CA 1
ATOM 854 C C . ASN A 1 112 ? -1.485 -8.469 -2.783 1.00 98.12 112 ASN A C 1
ATOM 856 O O . ASN A 1 112 ? -1.850 -8.988 -1.727 1.00 98.12 112 ASN A O 1
ATOM 860 N N . VAL A 1 113 ? -1.968 -7.284 -3.177 1.00 98.19 113 VAL A N 1
ATOM 861 C CA . VAL A 1 113 ? -3.050 -6.594 -2.458 1.00 98.19 113 VAL A CA 1
ATOM 862 C C . VAL A 1 113 ? -4.277 -7.496 -2.352 1.00 98.19 113 VAL A C 1
ATOM 864 O O . VAL A 1 113 ? -4.808 -7.671 -1.258 1.00 98.19 113 VAL A O 1
ATOM 867 N N . ARG A 1 114 ? -4.704 -8.102 -3.464 1.00 97.50 114 ARG A N 1
ATOM 868 C CA . ARG A 1 114 ? -5.903 -8.947 -3.520 1.00 97.50 114 ARG A CA 1
ATOM 869 C C . ARG A 1 114 ? -5.643 -10.359 -3.020 1.00 97.50 114 ARG A C 1
ATOM 871 O O . ARG A 1 114 ? -6.524 -10.953 -2.408 1.00 97.50 114 ARG A O 1
ATOM 878 N N . THR A 1 115 ? -4.469 -10.908 -3.310 1.00 97.44 115 THR A N 1
ATOM 879 C CA . THR A 1 115 ? -4.180 -12.324 -3.047 1.00 97.44 115 THR A CA 1
ATOM 880 C C . THR A 1 115 ? -3.638 -12.579 -1.642 1.00 97.44 115 THR A C 1
ATOM 882 O O . THR A 1 115 ? -3.786 -13.693 -1.145 1.00 97.44 115 THR A O 1
ATOM 885 N N . LYS A 1 116 ? -3.060 -11.564 -0.980 1.00 96.19 116 LYS A N 1
ATOM 886 C CA . LYS A 1 116 ? -2.451 -11.686 0.355 1.00 96.19 116 LYS A CA 1
ATOM 887 C C . LYS A 1 116 ? -2.977 -10.655 1.353 1.00 96.19 116 LYS A C 1
ATOM 889 O O . LYS A 1 116 ? -3.597 -11.026 2.346 1.00 96.19 116 LYS A O 1
ATOM 894 N N . TRP A 1 117 ? -2.747 -9.367 1.099 1.00 97.19 117 TRP A N 1
ATOM 895 C CA . TRP A 1 117 ? -2.900 -8.327 2.127 1.00 97.19 117 TRP A CA 1
ATOM 896 C C . TRP A 1 117 ? -4.349 -8.077 2.534 1.00 97.19 117 TRP A C 1
ATOM 898 O O . TRP A 1 117 ? -4.655 -8.009 3.724 1.00 97.19 117 TRP A O 1
ATOM 908 N N . TYR A 1 118 ? -5.252 -7.968 1.560 1.00 97.69 118 TYR A N 1
ATOM 909 C CA . TYR A 1 118 ? -6.672 -7.791 1.837 1.00 97.69 118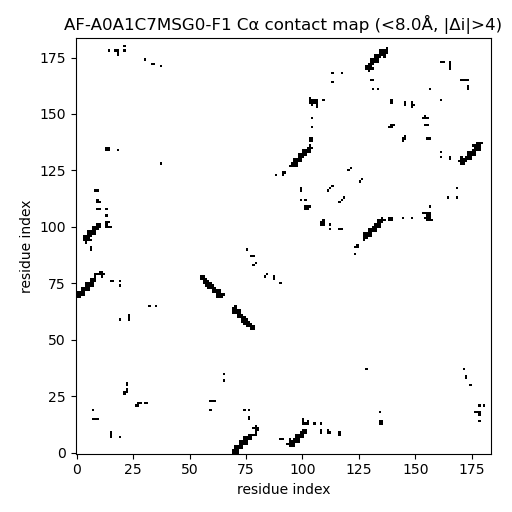 TYR A CA 1
ATOM 910 C C . TYR A 1 118 ? -7.296 -9.014 2.537 1.00 97.69 118 TYR A C 1
ATOM 912 O O . TYR A 1 118 ? -7.968 -8.807 3.551 1.00 97.69 118 TYR A O 1
ATOM 920 N N . PRO A 1 119 ? -7.066 -10.268 2.088 1.00 97.81 119 PRO A N 1
ATOM 921 C CA . PRO A 1 119 ? -7.523 -11.452 2.815 1.00 97.81 119 PRO A CA 1
ATOM 922 C C . PRO A 1 119 ? -7.010 -11.530 4.258 1.00 97.81 119 PRO A C 1
ATOM 924 O O . PRO A 1 119 ? -7.789 -11.842 5.156 1.00 97.81 119 PRO A O 1
ATOM 927 N N . GLU A 1 120 ? -5.734 -11.210 4.501 1.00 96.38 120 GLU A N 1
ATOM 928 C CA . GLU A 1 120 ? -5.137 -11.215 5.845 1.00 96.38 120 GLU A CA 1
ATOM 929 C C . GLU A 1 120 ? -5.826 -10.203 6.774 1.00 96.38 120 GLU A C 1
ATOM 931 O O . GLU A 1 120 ? -6.263 -10.561 7.872 1.00 96.38 120 GLU A O 1
ATOM 936 N N . ILE A 1 121 ? -6.003 -8.956 6.317 1.00 95.94 121 ILE A N 1
ATOM 937 C CA . ILE A 1 121 ? -6.720 -7.925 7.083 1.00 95.94 121 ILE A CA 1
ATOM 938 C C . ILE A 1 121 ? -8.176 -8.329 7.299 1.00 95.94 121 ILE A C 1
ATOM 940 O O . ILE A 1 121 ? -8.666 -8.259 8.420 1.00 95.94 121 ILE A O 1
ATOM 944 N N . SER A 1 122 ? -8.864 -8.789 6.256 1.00 95.56 122 SER A N 1
ATOM 945 C CA . SER A 1 122 ? -10.277 -9.174 6.344 1.00 95.56 122 SER A CA 1
ATOM 946 C C . SER A 1 122 ? -10.502 -10.337 7.311 1.00 95.56 122 SER A C 1
ATOM 948 O O . SER A 1 122 ? -11.543 -10.406 7.957 1.00 95.56 122 SER A O 1
ATOM 950 N N . HIS A 1 123 ? -9.525 -11.238 7.446 1.00 96.25 123 HIS A N 1
ATOM 951 C CA . HIS A 1 123 ? -9.576 -12.333 8.409 1.00 96.25 123 HIS A CA 1
ATOM 952 C C . HIS A 1 123 ? -9.430 -11.847 9.859 1.00 96.25 123 HIS A C 1
ATOM 954 O O . HIS A 1 123 ? -10.172 -12.287 10.736 1.00 96.25 123 HIS A O 1
ATOM 960 N N . HIS A 1 124 ? -8.484 -10.942 10.120 1.00 94.00 124 HIS A N 1
ATOM 961 C CA . HIS A 1 124 ? -8.149 -10.514 11.482 1.00 94.00 124 HIS A CA 1
ATOM 962 C C . HIS A 1 124 ? -8.906 -9.267 11.970 1.00 94.00 124 HIS A C 1
ATOM 964 O O . HIS A 1 124 ? -9.041 -9.070 13.178 1.00 94.00 124 HIS A O 1
ATOM 970 N N . ALA A 1 125 ? -9.376 -8.418 11.058 1.00 92.75 125 ALA A N 1
ATOM 971 C CA . ALA A 1 125 ? -9.977 -7.114 11.329 1.00 92.75 125 ALA A CA 1
ATOM 972 C C . ALA A 1 125 ? -11.048 -6.743 10.269 1.00 92.75 125 ALA A C 1
ATOM 974 O O . ALA A 1 125 ? -10.912 -5.740 9.565 1.00 92.75 125 ALA A O 1
ATOM 975 N N . PRO A 1 126 ? -12.138 -7.529 10.148 1.00 92.50 126 PRO A N 1
ATOM 976 C CA . PRO A 1 126 ? -13.107 -7.435 9.044 1.00 92.50 126 PRO A CA 1
ATOM 977 C C . PRO A 1 126 ? -13.859 -6.099 8.938 1.00 92.50 126 PRO A C 1
ATOM 979 O O . PRO A 1 126 ? -14.343 -5.756 7.864 1.00 92.50 126 PRO A O 1
ATOM 982 N N . SER A 1 127 ? -13.983 -5.353 10.039 1.00 89.81 127 SER A N 1
ATOM 983 C CA . SER A 1 127 ? -14.734 -4.088 10.091 1.00 89.81 127 SER A CA 1
ATOM 984 C C . SER A 1 127 ? -13.838 -2.847 10.075 1.00 89.81 127 SER A C 1
ATOM 986 O O . SER A 1 127 ? -14.335 -1.732 10.233 1.00 89.81 127 SER A O 1
ATOM 988 N N . THR A 1 128 ? -12.521 -3.019 9.944 1.00 89.25 128 THR A N 1
ATOM 989 C CA . THR A 1 128 ? -11.572 -1.904 9.986 1.00 89.25 128 THR A CA 1
ATOM 990 C C . THR A 1 128 ? -11.447 -1.254 8.612 1.00 89.25 128 THR A C 1
ATOM 992 O O . THR A 1 128 ? -11.392 -1.928 7.586 1.00 89.25 128 THR A O 1
ATOM 995 N N . SER A 1 129 ? -11.386 0.079 8.585 1.00 89.94 129 SER A N 1
ATOM 996 C CA . SER A 1 129 ? -11.278 0.835 7.336 1.00 89.94 129 SER A CA 1
ATOM 997 C C . SER A 1 129 ? -9.929 0.609 6.652 1.00 89.94 129 SER A C 1
ATOM 999 O O . SER A 1 129 ? -8.892 0.551 7.311 1.00 89.94 129 SER A O 1
ATOM 1001 N N . ILE A 1 130 ? -9.935 0.537 5.320 1.00 92.75 130 ILE A N 1
ATOM 1002 C CA . ILE A 1 130 ? -8.738 0.310 4.500 1.00 92.75 130 ILE A CA 1
ATOM 1003 C C . ILE A 1 130 ? -8.511 1.498 3.567 1.00 92.75 130 ILE A C 1
ATOM 1005 O O . ILE A 1 130 ? -9.405 1.888 2.819 1.00 92.75 130 ILE A O 1
ATOM 1009 N N . VAL A 1 131 ? -7.292 2.027 3.545 1.00 90.19 131 VAL A N 1
ATOM 1010 C CA . VAL A 1 131 ? -6.815 2.952 2.514 1.00 90.19 131 VAL A CA 1
ATOM 1011 C C .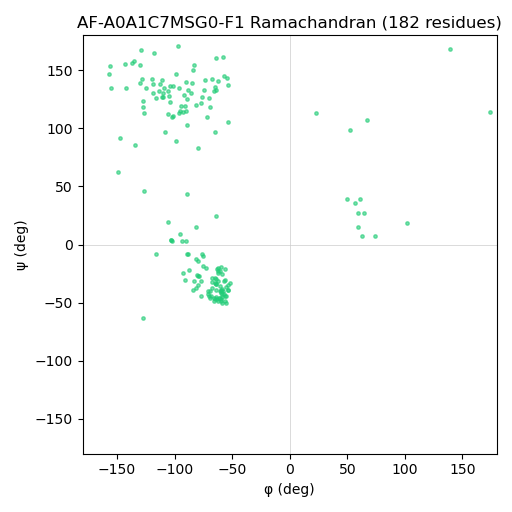 VAL A 1 131 ? -5.758 2.238 1.681 1.00 90.19 131 VAL A C 1
ATOM 1013 O O . VAL A 1 131 ? -4.790 1.693 2.214 1.00 90.19 131 VAL A O 1
ATOM 1016 N 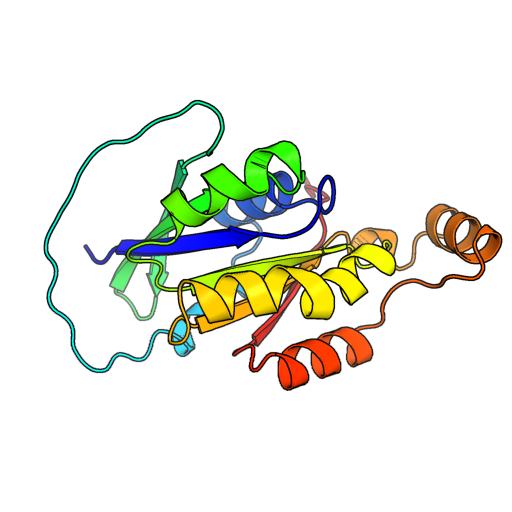N . LEU A 1 132 ? -5.944 2.239 0.364 1.00 94.69 132 LEU A N 1
ATOM 1017 C CA . LEU A 1 132 ? -4.972 1.700 -0.579 1.00 94.69 132 LEU A CA 1
ATOM 1018 C C . LEU A 1 132 ? -3.971 2.796 -0.964 1.00 94.69 132 LEU A C 1
ATOM 1020 O O . LEU A 1 132 ? -4.376 3.907 -1.311 1.00 94.69 132 LEU A O 1
ATOM 1024 N N . VAL A 1 133 ? -2.677 2.481 -0.940 1.00 94.12 133 VAL A N 1
ATOM 1025 C CA . VAL A 1 133 ? -1.597 3.438 -1.212 1.00 94.12 133 VAL A CA 1
ATOM 1026 C C . VAL A 1 133 ? -0.657 2.899 -2.291 1.00 94.12 133 VAL A C 1
ATOM 1028 O O . VAL A 1 133 ? -0.012 1.868 -2.105 1.00 94.12 133 VAL A O 1
ATOM 1031 N N . GLY A 1 134 ? -0.564 3.609 -3.417 1.00 94.69 134 GLY A N 1
ATOM 1032 C CA . GLY A 1 134 ? 0.443 3.384 -4.454 1.00 94.69 134 GLY A CA 1
ATOM 1033 C C . GLY A 1 134 ? 1.696 4.219 -4.193 1.00 94.69 134 GLY A C 1
ATOM 1034 O O . GLY A 1 134 ? 1.652 5.443 -4.251 1.00 94.69 134 GLY A O 1
ATOM 1035 N N . THR A 1 135 ? 2.823 3.582 -3.914 1.00 92.25 135 THR A N 1
ATOM 1036 C CA . THR A 1 135 ? 4.095 4.254 -3.618 1.00 92.25 135 THR A CA 1
ATOM 1037 C C . THR A 1 135 ? 4.992 4.344 -4.855 1.00 92.25 135 THR A C 1
ATOM 1039 O O . THR A 1 135 ? 4.741 3.695 -5.878 1.00 92.25 135 THR A O 1
ATOM 1042 N N . LYS A 1 136 ? 6.085 5.110 -4.745 1.00 91.00 136 LYS A N 1
ATOM 1043 C CA . LYS A 1 136 ? 7.087 5.309 -5.810 1.00 91.00 136 LYS A CA 1
ATOM 1044 C C . LYS A 1 136 ? 6.507 5.942 -7.070 1.00 91.00 136 LYS A C 1
ATOM 1046 O O . LYS A 1 136 ? 6.846 5.556 -8.190 1.00 91.00 136 LYS A O 1
ATOM 1051 N N . LEU A 1 137 ? 5.608 6.907 -6.885 1.00 89.50 137 LEU A N 1
ATOM 1052 C CA . LEU A 1 137 ? 4.986 7.650 -7.979 1.00 89.50 137 LEU A CA 1
ATOM 1053 C C . LEU A 1 137 ? 6.015 8.301 -8.908 1.00 89.50 137 LEU A C 1
ATOM 1055 O O . LEU A 1 137 ? 5.833 8.293 -10.122 1.00 89.50 137 LEU A O 1
ATOM 1059 N N . ASP A 1 138 ? 7.120 8.786 -8.349 1.00 87.94 138 ASP A N 1
ATOM 1060 C CA . ASP A 1 138 ? 8.238 9.374 -9.083 1.00 87.94 138 ASP A CA 1
ATOM 1061 C C . ASP A 1 138 ? 8.878 8.414 -10.098 1.00 87.94 138 ASP A C 1
ATOM 1063 O O . ASP A 1 138 ? 9.412 8.861 -11.109 1.00 87.94 138 ASP A O 1
ATOM 1067 N N . LEU A 1 139 ? 8.767 7.100 -9.884 1.00 94.00 139 LEU A N 1
ATOM 1068 C CA . LEU A 1 139 ? 9.316 6.090 -10.789 1.00 94.00 139 LEU A CA 1
ATOM 1069 C C . LEU A 1 139 ? 8.344 5.656 -11.893 1.00 94.00 139 LEU A C 1
ATOM 1071 O O . LEU A 1 139 ? 8.751 4.929 -12.799 1.00 94.00 139 LEU A O 1
ATOM 1075 N N . ARG A 1 140 ? 7.068 6.072 -11.854 1.00 95.00 140 ARG A N 1
ATOM 1076 C CA . ARG A 1 140 ? 6.075 5.681 -12.874 1.00 95.00 140 ARG A CA 1
ATOM 1077 C C . ARG A 1 140 ? 6.490 6.130 -14.275 1.00 95.00 140 ARG A C 1
ATOM 1079 O O . ARG A 1 140 ? 6.272 5.392 -15.232 1.00 95.00 140 ARG A O 1
ATOM 1086 N N . GLU A 1 141 ? 7.050 7.330 -14.375 1.00 94.12 141 GLU A N 1
ATOM 1087 C CA . GLU A 1 141 ? 7.466 7.954 -15.636 1.00 94.12 141 GLU A CA 1
ATOM 1088 C C . GLU A 1 141 ? 8.987 7.882 -15.857 1.00 94.12 141 GLU A C 1
ATOM 1090 O O . GLU A 1 141 ? 9.486 8.388 -16.860 1.00 94.12 141 GLU A O 1
ATOM 1095 N N . ASP A 1 142 ? 9.733 7.237 -14.951 1.00 95.44 142 ASP A N 1
ATOM 1096 C CA . ASP A 1 142 ? 11.185 7.095 -15.066 1.00 95.44 142 ASP A CA 1
ATOM 1097 C C . ASP A 1 142 ? 11.557 6.155 -16.232 1.00 95.44 142 ASP A C 1
ATOM 1099 O O . ASP A 1 142 ? 11.229 4.960 -16.186 1.00 95.44 142 ASP A O 1
ATOM 1103 N N . PRO A 1 143 ? 12.284 6.634 -17.263 1.00 96.56 143 PRO A N 1
ATOM 1104 C CA . PRO A 1 143 ? 12.604 5.830 -18.440 1.00 96.56 143 PRO A CA 1
ATOM 1105 C C . PRO A 1 143 ? 13.378 4.550 -18.113 1.00 96.56 143 PRO A C 1
ATOM 1107 O O . PRO A 1 143 ? 13.116 3.502 -18.702 1.00 96.56 143 PRO A O 1
ATOM 1110 N N . ALA A 1 144 ? 14.309 4.609 -17.153 1.00 96.62 144 ALA A N 1
ATOM 1111 C CA . ALA A 1 144 ? 15.111 3.449 -16.771 1.00 96.62 144 ALA A CA 1
ATOM 1112 C C . ALA A 1 144 ? 14.259 2.367 -16.088 1.00 96.62 144 ALA A C 1
ATOM 1114 O O . ALA A 1 144 ? 14.475 1.171 -16.298 1.00 96.62 144 ALA A O 1
ATOM 1115 N N . THR A 1 145 ? 13.282 2.771 -15.279 1.00 95.00 145 THR A N 1
ATOM 1116 C CA . THR A 1 145 ? 12.337 1.862 -14.627 1.00 95.00 145 THR A CA 1
ATOM 1117 C C . THR A 1 145 ? 11.349 1.262 -15.624 1.00 95.00 145 THR A C 1
ATOM 1119 O O . THR A 1 145 ? 11.115 0.051 -15.589 1.00 95.00 145 THR A O 1
ATOM 1122 N N . ILE A 1 146 ? 10.821 2.069 -16.549 1.00 96.94 146 ILE A N 1
ATOM 1123 C CA . ILE A 1 146 ? 9.936 1.596 -17.623 1.00 96.94 146 ILE A CA 1
ATOM 1124 C C . ILE A 1 146 ? 10.645 0.543 -18.481 1.00 96.94 146 ILE A C 1
ATOM 1126 O O . ILE A 1 146 ? 10.072 -0.515 -18.742 1.00 96.94 146 ILE A O 1
ATOM 1130 N N . GLU A 1 147 ? 11.899 0.788 -18.866 1.00 97.56 147 GLU A N 1
ATOM 1131 C CA . GLU A 1 147 ? 12.694 -0.154 -19.659 1.0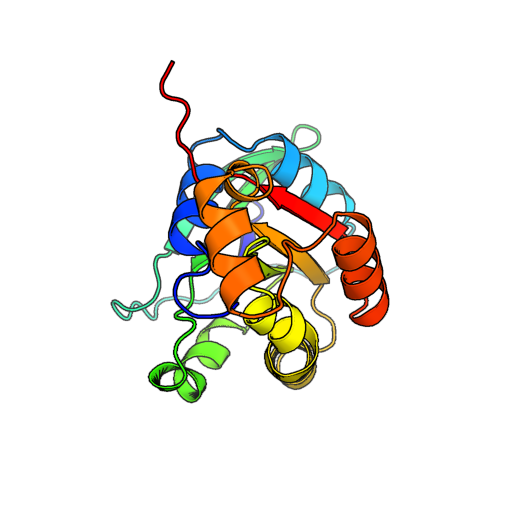0 97.56 147 GLU A CA 1
ATOM 1132 C C . GLU A 1 147 ? 12.877 -1.497 -18.934 1.00 97.56 147 GLU A C 1
ATOM 1134 O O . GLU A 1 147 ? 12.561 -2.554 -19.478 1.00 97.56 147 GLU A O 1
ATOM 1139 N N . LYS A 1 148 ? 13.267 -1.464 -17.652 1.00 96.31 148 LYS A N 1
ATOM 1140 C CA . LYS A 1 148 ? 13.426 -2.678 -16.829 1.00 96.31 148 LYS A CA 1
ATOM 1141 C C . LYS A 1 148 ? 12.133 -3.478 -16.677 1.00 96.31 148 LYS A C 1
ATOM 1143 O O . LYS A 1 148 ? 12.172 -4.706 -16.582 1.00 96.31 148 LYS A O 1
ATOM 1148 N N . LEU A 1 149 ? 10.987 -2.803 -16.589 1.00 96.62 149 LEU A N 1
ATOM 1149 C CA . LEU A 1 149 ? 9.687 -3.472 -16.540 1.00 96.62 149 LEU A CA 1
ATOM 1150 C C . LEU A 1 149 ? 9.345 -4.093 -17.894 1.00 96.62 149 LEU A C 1
ATOM 1152 O O . LEU A 1 149 ? 8.880 -5.234 -17.933 1.00 96.62 149 LEU A O 1
ATOM 1156 N N . ARG A 1 150 ? 9.651 -3.401 -18.995 1.00 96.62 150 ARG A N 1
ATOM 1157 C CA . ARG A 1 150 ? 9.446 -3.906 -20.355 1.00 96.62 150 ARG A CA 1
ATOM 1158 C C . ARG A 1 150 ? 10.233 -5.187 -20.621 1.00 96.62 150 ARG A C 1
ATOM 1160 O O . ARG A 1 150 ? 9.658 -6.120 -21.181 1.00 96.62 150 ARG A O 1
ATOM 1167 N N . ASP A 1 151 ? 11.474 -5.287 -20.140 1.00 97.06 151 ASP A N 1
ATOM 1168 C CA . ASP A 1 151 ? 12.285 -6.517 -20.218 1.00 97.06 151 ASP A CA 1
ATOM 1169 C C . ASP A 1 151 ? 11.588 -7.723 -19.570 1.00 97.06 151 ASP A C 1
ATOM 1171 O O . ASP A 1 151 ? 11.736 -8.867 -20.003 1.00 97.06 151 ASP A O 1
ATOM 1175 N N . ARG A 1 152 ? 10.768 -7.466 -18.546 1.00 95.94 152 ARG A N 1
ATOM 1176 C CA . ARG A 1 152 ? 9.961 -8.467 -17.835 1.00 95.94 152 ARG A CA 1
ATOM 1177 C C . ARG A 1 152 ? 8.532 -8.580 -18.367 1.00 95.94 152 ARG A C 1
ATOM 1179 O O . ARG A 1 152 ? 7.717 -9.265 -17.756 1.00 95.94 152 ARG A O 1
ATOM 1186 N N . ARG A 1 153 ? 8.220 -7.929 -19.496 1.00 96.88 153 ARG A N 1
ATOM 1187 C CA . ARG A 1 153 ? 6.875 -7.832 -20.098 1.00 96.88 153 ARG A CA 1
ATOM 1188 C C . ARG A 1 153 ? 5.832 -7.237 -19.150 1.00 96.88 153 ARG A C 1
ATOM 1190 O O . ARG A 1 153 ? 4.672 -7.639 -19.142 1.00 96.88 153 ARG A O 1
ATOM 1197 N N . MET A 1 154 ? 6.263 -6.284 -18.339 1.00 97.06 154 MET A N 1
ATOM 1198 C CA . MET A 1 154 ? 5.449 -5.568 -17.369 1.00 97.06 154 MET A CA 1
ATOM 1199 C C . MET A 1 154 ? 5.417 -4.074 -17.699 1.00 97.06 154 MET A C 1
ATOM 1201 O O . MET A 1 154 ? 6.241 -3.570 -18.459 1.00 97.06 154 MET A O 1
ATOM 1205 N N . ALA A 1 155 ? 4.470 -3.361 -17.095 1.00 97.38 155 ALA A N 1
ATOM 1206 C CA . ALA A 1 155 ? 4.366 -1.909 -17.167 1.00 97.38 155 ALA A CA 1
ATOM 1207 C C . ALA A 1 155 ? 4.031 -1.338 -15.779 1.00 97.38 155 ALA A C 1
ATOM 1209 O O . ALA A 1 155 ? 3.467 -2.063 -14.951 1.00 97.38 155 ALA A O 1
ATOM 1210 N N . PRO A 1 156 ? 4.359 -0.063 -15.507 1.00 97.81 156 PRO A N 1
ATOM 1211 C CA . PRO A 1 156 ? 3.926 0.608 -14.289 1.00 97.81 156 PRO A CA 1
ATOM 1212 C C . PRO A 1 156 ? 2.400 0.612 -14.138 1.00 97.81 156 PRO A C 1
ATOM 1214 O O . PRO A 1 156 ? 1.662 0.767 -15.116 1.00 97.81 156 PRO A O 1
ATOM 1217 N N . ILE A 1 157 ? 1.939 0.496 -12.894 1.00 98.38 157 ILE A N 1
ATOM 1218 C CA . ILE A 1 157 ? 0.525 0.533 -12.529 1.00 98.38 157 ILE A CA 1
ATOM 1219 C C . ILE A 1 157 ? -0.020 1.946 -12.724 1.00 98.38 157 ILE A C 1
ATOM 1221 O O . ILE A 1 157 ? 0.504 2.927 -12.182 1.00 98.38 157 ILE A O 1
ATOM 1225 N N . GLN A 1 158 ? -1.100 2.032 -13.493 1.00 98.00 158 GLN A N 1
ATOM 1226 C CA . GLN A 1 158 ? -1.814 3.268 -13.782 1.00 98.00 158 GLN A CA 1
ATOM 1227 C C . GLN A 1 158 ? -2.794 3.626 -12.663 1.00 98.00 158 GLN A C 1
ATOM 1229 O O . GLN A 1 158 ? -3.336 2.751 -11.984 1.00 98.00 158 GLN A O 1
ATOM 1234 N N . TYR A 1 159 ? -3.101 4.917 -12.538 1.00 93.44 159 TYR A N 1
ATOM 1235 C CA . TYR A 1 159 ? -4.041 5.428 -11.534 1.00 93.44 159 TYR A CA 1
ATOM 1236 C C . TYR A 1 159 ? -5.412 4.725 -11.589 1.00 93.44 159 TYR A C 1
ATOM 1238 O O . TYR A 1 159 ? -5.997 4.373 -10.565 1.00 93.44 159 TYR A O 1
ATOM 1246 N N . SER A 1 160 ? -5.912 4.440 -12.797 1.00 97.62 160 SER A N 1
ATOM 1247 C CA . SER A 1 160 ? -7.183 3.732 -13.013 1.00 97.62 160 SER A CA 1
ATOM 1248 C C . SER A 1 160 ? -7.178 2.293 -12.482 1.00 97.62 160 SER A C 1
ATOM 1250 O O . SER A 1 160 ? -8.197 1.820 -11.972 1.00 97.62 160 SER A O 1
ATOM 1252 N N . GLN A 1 161 ? -6.039 1.599 -12.550 1.00 98.25 161 GLN A N 1
ATOM 1253 C CA . GLN A 1 161 ? -5.879 0.257 -11.984 1.00 98.25 161 GLN A CA 1
ATOM 1254 C C . GLN A 1 161 ? -5.894 0.312 -10.452 1.00 98.25 161 GLN A C 1
ATOM 1256 O O . GLN A 1 161 ? -6.534 -0.524 -9.813 1.00 98.25 161 GLN A O 1
ATOM 1261 N N . GLY A 1 162 ? -5.253 1.321 -9.857 1.00 96.50 162 GLY A N 1
ATOM 1262 C CA . GLY A 1 162 ? -5.310 1.572 -8.417 1.00 96.50 162 GLY A CA 1
ATOM 1263 C C . GLY A 1 162 ? -6.730 1.851 -7.916 1.00 96.50 162 GLY A C 1
ATOM 1264 O O . GLY A 1 162 ? -7.180 1.220 -6.962 1.00 96.50 162 GLY A O 1
ATOM 1265 N N . LEU A 1 163 ? -7.487 2.701 -8.621 1.00 94.62 163 LEU A N 1
ATOM 1266 C CA . LEU A 1 163 ? -8.907 2.943 -8.328 1.00 94.62 163 LEU A CA 1
ATOM 1267 C C . LEU A 1 163 ? -9.763 1.675 -8.421 1.00 94.62 163 LEU A C 1
ATOM 1269 O O . LEU A 1 163 ? -10.678 1.492 -7.622 1.00 94.62 163 LEU A O 1
ATOM 1273 N N . THR A 1 164 ? -9.490 0.818 -9.407 1.00 98.25 164 THR A N 1
ATOM 1274 C CA . THR A 1 164 ? -10.212 -0.451 -9.579 1.00 98.25 164 THR A CA 1
ATOM 1275 C C . THR A 1 164 ? -9.928 -1.386 -8.406 1.00 98.25 164 THR A C 1
ATOM 1277 O O . THR A 1 164 ? -10.864 -1.849 -7.765 1.00 98.25 164 THR A O 1
ATOM 1280 N N . MET A 1 165 ? -8.656 -1.559 -8.033 1.00 98.38 165 MET A N 1
ATOM 1281 C CA . MET A 1 165 ? -8.274 -2.361 -6.865 1.00 98.38 165 MET A CA 1
ATOM 1282 C C . MET A 1 165 ? -8.902 -1.832 -5.574 1.00 98.38 165 MET A C 1
ATOM 1284 O O . MET A 1 165 ? -9.409 -2.616 -4.780 1.00 98.38 165 MET A O 1
ATOM 1288 N N . ALA A 1 166 ? -8.907 -0.511 -5.373 1.00 94.19 166 ALA A N 1
ATOM 1289 C CA . ALA A 1 166 ? -9.518 0.103 -4.199 1.00 94.19 166 ALA A CA 1
ATOM 1290 C C . ALA A 1 166 ? -11.014 -0.221 -4.094 1.00 94.19 166 ALA A C 1
ATOM 1292 O O . ALA A 1 166 ? -11.487 -0.559 -3.013 1.00 94.19 166 ALA A O 1
ATOM 1293 N N . LYS A 1 167 ? -11.747 -0.184 -5.214 1.00 96.88 167 LYS A N 1
ATOM 1294 C CA . LYS A 1 167 ? -13.153 -0.612 -5.250 1.00 96.88 167 LYS A CA 1
ATOM 1295 C C . LYS A 1 167 ? -13.299 -2.099 -4.934 1.00 96.88 167 LYS A C 1
ATOM 1297 O O . LYS A 1 167 ? -14.154 -2.453 -4.129 1.00 96.88 167 LYS A O 1
ATOM 1302 N N . ASP A 1 168 ? -12.455 -2.938 -5.526 1.00 97.38 168 ASP A N 1
ATOM 1303 C CA . ASP A 1 168 ? -12.539 -4.395 -5.397 1.00 97.38 168 ASP A CA 1
ATOM 1304 C C . ASP A 1 168 ? -12.301 -4.882 -3.959 1.00 97.38 168 ASP A C 1
ATOM 1306 O O . ASP A 1 168 ? -12.928 -5.847 -3.531 1.00 97.38 168 ASP A O 1
ATOM 1310 N N . ILE A 1 169 ? -11.440 -4.200 -3.197 1.00 96.88 169 ILE A N 1
ATOM 1311 C CA . ILE A 1 169 ? -11.166 -4.529 -1.787 1.00 96.88 169 ILE A CA 1
ATOM 1312 C C . ILE A 1 169 ? -12.026 -3.731 -0.793 1.00 96.88 169 ILE A C 1
ATOM 1314 O O . ILE A 1 169 ? -11.820 -3.826 0.415 1.00 96.88 169 ILE A O 1
ATOM 1318 N N . GLY A 1 170 ? -12.953 -2.896 -1.276 1.00 94.06 170 GLY A N 1
ATOM 1319 C CA . GLY A 1 170 ? -13.764 -2.025 -0.422 1.00 94.06 170 GLY A CA 1
ATOM 1320 C C . GLY A 1 170 ? -12.955 -0.956 0.324 1.00 94.06 170 GLY A C 1
ATOM 1321 O O . GLY A 1 170 ? -13.356 -0.521 1.403 1.00 94.06 170 GLY A O 1
ATOM 1322 N N . ALA A 1 171 ? -11.811 -0.532 -0.224 1.00 90.56 171 ALA A N 1
ATOM 1323 C CA . ALA A 1 171 ? -11.023 0.544 0.354 1.00 90.56 171 ALA A CA 1
ATOM 1324 C 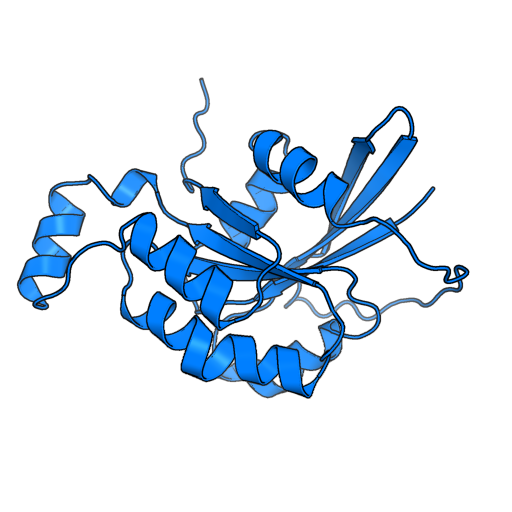C . ALA A 1 171 ? -11.807 1.856 0.307 1.00 90.56 171 ALA A C 1
ATOM 1326 O O . ALA A 1 171 ? -12.380 2.246 -0.713 1.00 90.56 171 ALA A O 1
ATOM 1327 N N . VAL A 1 172 ? -11.774 2.580 1.417 1.00 88.12 172 VAL A N 1
ATOM 1328 C CA . VAL A 1 172 ? -12.469 3.856 1.562 1.00 88.12 172 VAL A CA 1
ATOM 1329 C C . VAL A 1 172 ? -11.796 4.980 0.770 1.00 88.12 172 VAL A C 1
ATOM 1331 O O . VAL A 1 172 ? -12.429 5.989 0.457 1.00 88.12 172 VAL A O 1
ATOM 1334 N N . LYS A 1 173 ? -10.512 4.811 0.423 1.00 85.12 173 LYS A N 1
ATOM 1335 C CA . LYS A 1 173 ? -9.770 5.736 -0.435 1.00 85.12 173 LYS A CA 1
ATOM 1336 C C . LYS A 1 173 ? -8.584 5.068 -1.126 1.00 85.12 173 LYS A C 1
ATOM 1338 O O . LYS A 1 173 ? -7.996 4.126 -0.598 1.00 85.12 173 LYS A O 1
ATOM 1343 N N . TYR A 1 174 ? -8.219 5.620 -2.282 1.00 88.31 174 TYR A N 1
ATOM 1344 C CA . TYR A 1 174 ? -6.963 5.353 -2.976 1.00 88.31 174 TYR A CA 1
ATOM 1345 C C . TYR A 1 174 ? -6.091 6.611 -2.994 1.00 88.31 174 TYR A C 1
ATOM 1347 O O . TYR A 1 174 ? -6.587 7.692 -3.325 1.00 88.31 174 TYR A O 1
ATOM 1355 N N . LEU A 1 175 ? -4.814 6.469 -2.643 1.00 87.75 175 LEU A N 1
ATOM 1356 C CA . LEU A 1 175 ? -3.813 7.534 -2.642 1.00 87.75 175 LEU A CA 1
ATOM 1357 C C . LEU A 1 175 ? -2.547 7.079 -3.377 1.00 87.75 175 LEU A C 1
ATOM 1359 O O . LEU A 1 175 ? -2.243 5.888 -3.421 1.00 87.75 175 LEU A O 1
ATOM 1363 N N . GLU A 1 176 ? -1.786 8.033 -3.910 1.00 87.31 176 GLU A N 1
ATOM 1364 C CA . GLU A 1 176 ? -0.459 7.789 -4.477 1.00 87.31 176 GLU A CA 1
ATOM 1365 C C . GLU A 1 176 ? 0.564 8.753 -3.876 1.00 87.31 176 GLU A C 1
ATOM 1367 O O . GLU A 1 176 ? 0.248 9.918 -3.631 1.00 87.31 176 GLU A O 1
ATOM 1372 N N . CYS A 1 177 ? 1.787 8.281 -3.641 1.00 82.88 177 CYS A N 1
ATOM 1373 C CA . CYS A 1 177 ? 2.873 9.099 -3.110 1.00 82.88 177 CYS A CA 1
ATOM 1374 C C . CYS A 1 177 ? 4.237 8.732 -3.713 1.00 82.88 177 CYS A C 1
ATOM 1376 O O . CYS A 1 177 ? 4.463 7.617 -4.193 1.00 82.88 177 CYS A O 1
ATOM 1378 N N . SER A 1 178 ? 5.157 9.696 -3.698 1.00 81.00 178 SER A N 1
ATOM 1379 C CA . SER A 1 178 ? 6.566 9.521 -4.063 1.00 81.00 178 SER A CA 1
ATOM 1380 C C . SER A 1 178 ? 7.433 9.357 -2.814 1.00 81.00 178 SER A C 1
ATOM 1382 O O . SER A 1 178 ? 7.172 9.990 -1.789 1.00 81.00 178 SER A O 1
ATOM 1384 N N . ASP A 1 179 ? 8.496 8.557 -2.917 1.00 68.56 179 ASP A N 1
ATOM 1385 C CA . ASP A 1 179 ? 9.453 8.350 -1.815 1.00 68.56 179 ASP A CA 1
ATOM 1386 C C . ASP A 1 179 ? 10.496 9.484 -1.731 1.00 68.56 179 ASP A C 1
ATOM 1388 O O . ASP A 1 179 ? 11.221 9.604 -0.741 1.00 68.56 179 ASP A O 1
ATOM 1392 N N . SER A 1 180 ? 10.582 10.331 -2.761 1.00 57.97 180 SER A N 1
ATOM 1393 C CA . SER A 1 180 ? 11.574 11.398 -2.866 1.00 57.97 180 SER A CA 1
ATOM 1394 C C . SER A 1 180 ? 11.279 12.548 -1.893 1.00 57.97 180 SER A C 1
ATOM 1396 O O . SER A 1 180 ? 10.365 13.342 -2.106 1.00 57.97 180 SER A O 1
ATOM 1398 N N . HIS A 1 181 ? 12.119 12.682 -0.861 1.00 47.41 181 HIS A N 1
ATOM 1399 C CA . HIS A 1 181 ? 12.335 13.944 -0.150 1.00 47.41 181 HIS A CA 1
ATOM 1400 C C . HIS A 1 181 ? 12.709 15.017 -1.183 1.00 47.41 181 HIS A C 1
ATOM 1402 O O . HIS A 1 181 ? 13.848 15.051 -1.661 1.00 47.41 181 HIS A O 1
ATOM 1408 N N . ARG A 1 182 ? 11.798 15.932 -1.519 1.00 34.31 182 ARG A N 1
ATOM 1409 C CA . ARG A 1 182 ? 12.232 17.216 -2.073 1.00 34.31 182 ARG A CA 1
ATOM 1410 C C . ARG A 1 182 ? 12.675 18.080 -0.901 1.00 34.31 182 ARG A C 1
ATOM 1412 O O . ARG A 1 182 ? 11.922 18.921 -0.430 1.00 34.31 182 ARG A O 1
ATOM 1419 N N . ARG A 1 183 ? 13.922 17.885 -0.459 1.00 30.88 183 ARG A N 1
ATOM 1420 C CA . ARG A 1 183 ? 14.653 18.972 0.199 1.00 30.88 183 ARG A CA 1
ATOM 1421 C C . ARG A 1 183 ? 14.847 20.057 -0.857 1.00 30.88 183 ARG A C 1
ATOM 1423 O O . ARG A 1 183 ? 15.711 19.914 -1.720 1.00 30.88 183 ARG A O 1
ATOM 1430 N N . ALA A 1 184 ? 13.962 21.047 -0.850 1.00 27.45 184 ALA A N 1
ATOM 1431 C CA . ALA A 1 184 ? 14.265 22.357 -1.408 1.00 27.45 184 ALA A CA 1
ATOM 1432 C C . ALA A 1 184 ? 15.193 23.099 -0.439 1.00 27.45 184 ALA A C 1
ATOM 1434 O O . ALA A 1 184 ? 15.013 22.920 0.788 1.00 27.45 184 ALA A O 1
#

pLDDT: mean 76.0, std 23.11, range [24.28, 98.44]

Radius of gyration: 16.46 Å; Cα contacts (8 Å, |Δi|>4): 298; chains: 1; bounding box: 36×38×48 Å

Secondary structure (DSSP, 8-state):
-EEEEEEEEE-TTSSHHHHHHHHHTTTTHHHHHHHGGG----------------TT--EEEEEEEETTEEEEEEEEE---SGGGTTTGGGG-TT-SEEEEEEETT-HHHHHHIIIIIHHHHHHH-TTSEEEEEEE-GGGSS-HHHHHHHHHTT--PPPHHHHHHHHHHTT-SEEEE--------

Foldseek 3Di:
DAEAEEEEEFAAPLCLVLVVVCVQVCVPVVVVLVCVVVPPDDDDDDDDDDDDDDPQWDWDWHWDQDPNDTYIYIYTYHHRDPVCLVVRLVSVPPHQEYEYEGEQLDVVRVVCVVVPVLVSCCVSPVPHAYEYEYEAPVCLPPPVSQVVQVVVVHHGHDPVSQVVSCVVSVHPYYYYYYSDDPPD

Mean predicted aligned error: 9.63 Å

Solvent-accessible surface area (backbone atoms only — not comparable to full-atom values): 10772 Å² total; per-residue (Å²): 125,53,75,45,37,35,38,39,44,38,52,60,91,35,45,66,67,52,51,52,54,40,54,61,70,59,79,38,54,72,60,54,68,62,51,56,76,76,70,70,79,81,86,84,83,91,82,90,85,86,88,82,89,58,100,71,49,57,77,46,77,35,81,44,78,54,98,91,38,66,32,35,40,35,39,40,44,49,70,34,48,75,94,35,63,84,58,54,65,75,69,51,75,85,43,57,33,38,38,44,38,21,23,25,72,34,60,69,39,51,53,37,41,70,78,44,53,49,55,53,43,48,72,79,44,68,86,47,46,35,34,34,35,35,22,39,50,71,46,55,79,31,66,73,54,45,50,60,28,46,79,69,78,44,66,52,62,50,72,69,57,49,51,48,51,18,60,75,72,64,29,82,39,68,48,76,41,56,71,74,79,79,81,121

InterPro domains:
  IPR001806 Small GTPase [PF00071] (56-180)
  IPR001806 Small GTPase [PS51421] (1-184)
  IPR001806 Small GTPase [SM00174] (6-184)
  IPR003578 Small GTPase Rho [PTHR24072] (3-181)
  IPR005225 Small GTP-binding domain [TIGR00231] (1-177)
  IPR027417 P-loop containing nucleoside triphosphate hydrolase [G3DSA:3.40.50.300] (1-183)
  IPR027417 P-loop containing nucleoside triphosphate hydrolase [SSF52540] (4-178)

Sequence (184 aa):
MQAIKCVVVGDGAVGKANMSSNLIHHECLSSVESISPLVRFPHCSAHQLSSMKLLVFDNYSANVMVDGKTISLGLWDTAGQEDYDRLRPLSYPQTDVFLICFSLVSPPSYENVRTKWYPEISHHAPSTSIVLVGTKLDLREDPATIEKLRDRRMAPIQYSQGLTMAKDIGAVKYLECSDSHRRA

Organism: Grifola frondosa (NCBI:txid5627)

Nearest PDB structures (foldseek):
  2wkr-assembly1_A  TM=8.992E-01  e=2.033E-23  Avena sativa
  4gzm-assembly2_B  TM=8.819E-01  e=2.167E-23  Homo sapiens
  7qsc-assembly1_B  TM=8.638E-01  e=1.597E-20  Homo sapiens
  4mit-assembly1_A  TM=8.750E-01  e=9.450E-20  Entamoeba histolytica HM-3:IMSS
  1m7b-assembly1_A  TM=9.001E-01  e=4.337E-19  Homo sapiens